Protein AF-0000000087321135 (afdb_homodimer)

Radius of gyration: 23.43 Å; Cα contacts (8 Å, |Δi|>4): 721; chains: 2; bounding box: 41×81×47 Å

Secondary structure (DSSP, 8-state):
-EEEEEEEEEEESS-HHHHHHHHTSTHHHHHHHHH-TTT-SEEEEEE-SSSTT-EEEEE-----TTS--EEEEEEEEEETTTTEEEEEEEEEGGGGGTEEEEEEEEEEEE-TTS-EEEEEEEEEEE-GGGGGGGGG--SHHHHHHHHHHHHHHHHHHHHHHHHT-/-EEEEEEEEEEESS-HHHHHHHHTSTHHHHHHHHH-TTT-SEEEEEE-SSSTT-EEEEE-----TTS--EEEEEEEEEETTTTEEEEEEEEEGGGGGTEEEEEEEEEEEE-TTS-EEEEEEEEEEE-GGGGGGGGG--SHHHHHHHHHHHHHHHHHHHHHHHH--

Sequence (330 aa):
MEGGSLWHEYETDLPAADVWEVYGSLALGQLVPQLLPHVLSKVELVEGDGGVGTVLLVTFPPAGASEPRSYKEKFKVVDHEKYIKEAETVEGGFLDLGFRKYLVRFEVVGKEDGTSVIRSTVEYEVDAEHAKNVSLVSTEALASVAEAITKYIKEQKKSHEQANEMEGGSLWHEYETDLPAADVWEVYGSLALGQLVPQLLPHVLSKVELVEGDGGVGTVLLVTFPPAGASEPRSYKEKFKVVDHEKYIKEAETVEGGFLDLGFRKYLVRFEVVGKEDGTSVIRSTVEYEVDAEHAKNVSLVSTEALASVAEAITKYIKEQKKSHEQANE

InterPro domains:
  IPR000916 Bet v I/Major latex protein [PF00407] (29-152)
  IPR023393 START-like domain superfamily [G3DSA:3.30.530.20] (2-158)
  IPR050279 Plant defense and hormone signaling protein [PTHR31213] (8-153)

Organism: Triticum turgidum subsp. durum (NCBI:txid4567)

pLDDT: mean 95.05, std 7.72, range [53.22, 98.94]

Nearest PDB structures (foldseek):
  8ho2-assembly1_B  TM=9.507E-01  e=2.330E-18  Nelumbo nucifera
  6z82-assembly1_A  TM=9.102E-01  e=2.772E-16  Thalictrum flavum subsp. glaucum
  2vq5-assembly1_A-2  TM=8.844E-01  e=2.941E-16  Thalictrum flavum
  5n8q-assembly1_A  TM=8.978E-01  e=1.142E-15  Thalictrum flavum subsp. glaucum
  2vne-assembly1_A-2  TM=8.891E-01  e=8.504E-16  Thalictrum flavum

Solvent-accessible surface area (backbone atoms only — not comparable to full-atom values): 16947 Å² total; per-residue (Å²): 66,34,35,37,36,40,37,37,46,46,79,43,84,47,42,31,69,66,56,35,62,34,67,63,38,59,49,41,54,58,45,42,28,70,78,36,43,85,69,25,51,41,58,42,82,73,44,75,84,50,47,63,68,16,27,37,41,38,28,41,39,93,62,65,89,85,50,60,56,41,28,30,33,31,27,73,40,62,37,84,85,70,35,34,36,28,34,32,60,75,42,49,36,60,48,74,57,42,29,80,38,46,32,44,36,40,36,42,45,63,46,94,86,45,26,18,33,44,35,39,33,44,37,38,29,27,39,59,91,32,48,76,55,56,78,73,67,74,54,63,69,57,52,52,47,53,53,53,51,53,52,50,54,52,52,53,53,51,51,51,52,56,68,73,98,66,33,33,36,35,42,36,36,44,48,80,42,84,47,42,31,68,65,56,36,62,35,66,64,37,60,50,41,54,57,44,42,29,72,78,36,42,84,68,26,50,42,58,41,83,72,44,76,85,50,46,64,65,16,27,36,40,38,28,42,39,94,61,63,90,85,51,60,55,40,29,29,33,31,27,74,39,63,37,84,87,69,33,36,36,30,35,32,58,75,42,48,35,60,48,73,58,41,30,80,39,46,34,43,34,42,36,41,44,64,46,94,87,44,25,19,34,44,36,38,34,43,38,40,30,27,40,60,93,34,48,75,54,57,77,72,66,74,57,62,67,58,52,51,46,54,53,52,52,52,50,49,53,51,52,52,52,52,51,52,54,57,67,74,99

Structure (mmCIF, N/CA/C/O backbone):
data_AF-0000000087321135-model_v1
#
loop_
_entity.id
_entity.type
_entity.pdbx_description
1 polymer 'Bet v I/Major latex protein domain-containing protein'
#
loop_
_atom_site.group_PDB
_atom_site.id
_atom_site.type_symbol
_atom_site.label_atom_id
_atom_site.label_alt_id
_atom_site.label_comp_id
_atom_site.label_asym_id
_atom_site.label_entity_id
_atom_site.label_seq_id
_atom_site.pdbx_PDB_ins_code
_atom_site.Cartn_x
_atom_site.Cartn_y
_atom_site.Cartn_z
_atom_site.occupancy
_atom_site.B_iso_or_equiv
_atom_site.auth_seq_id
_atom_site.auth_comp_id
_atom_site.auth_asym_id
_atom_site.auth_atom_id
_atom_site.pdbx_PDB_model_num
ATOM 1 N N . MET A 1 1 ? -10.773 -7.945 -6.828 1 93.31 1 MET A N 1
ATOM 2 C CA . MET A 1 1 ? -10.641 -6.836 -5.891 1 93.31 1 MET A CA 1
ATOM 3 C C . MET A 1 1 ? -9.172 -6.48 -5.672 1 93.31 1 MET A C 1
ATOM 5 O O . MET A 1 1 ? -8.305 -7.348 -5.766 1 93.31 1 MET A O 1
ATOM 9 N N . GLU A 1 2 ? -8.984 -5.16 -5.445 1 96.56 2 GLU A N 1
ATOM 10 C CA . GLU A 1 2 ? -7.641 -4.688 -5.141 1 96.56 2 GLU A CA 1
ATOM 11 C C . GLU A 1 2 ? -7.652 -3.717 -3.961 1 96.56 2 GLU A C 1
ATOM 13 O O . GLU A 1 2 ? -8.695 -3.168 -3.611 1 96.56 2 GLU A O 1
ATOM 18 N N . GLY A 1 3 ? -6.555 -3.654 -3.361 1 98.12 3 GLY A N 1
ATOM 19 C CA . GLY A 1 3 ? -6.406 -2.676 -2.293 1 98.12 3 GLY A CA 1
ATOM 20 C C . GLY A 1 3 ? -4.98 -2.545 -1.799 1 98.12 3 GLY A C 1
ATOM 21 O O . GLY A 1 3 ? -4.062 -3.135 -2.371 1 98.12 3 GLY A O 1
ATOM 22 N N . GLY A 1 4 ? -4.824 -1.663 -0.828 1 98.25 4 GLY A N 1
ATOM 23 C CA . GLY A 1 4 ? -3.482 -1.464 -0.304 1 98.25 4 GLY A CA 1
ATOM 24 C C . GLY A 1 4 ? -3.412 -0.391 0.766 1 98.25 4 GLY A C 1
ATOM 25 O O . GLY A 1 4 ? -4.441 0.124 1.204 1 98.25 4 GLY A O 1
ATOM 26 N N . SER A 1 5 ? -2.209 -0.261 1.261 1 98.56 5 SER A N 1
ATOM 27 C CA . SER A 1 5 ? -1.836 0.763 2.232 1 98.56 5 SER A CA 1
ATOM 28 C C . SER A 1 5 ? -0.482 1.379 1.894 1 98.56 5 SER A C 1
ATOM 30 O O . SER A 1 5 ? 0.499 0.662 1.689 1 98.56 5 SER A O 1
ATOM 32 N N . LEU A 1 6 ? -0.509 2.664 1.751 1 98.31 6 LEU A N 1
ATOM 33 C CA . LEU A 1 6 ? 0.721 3.414 1.521 1 98.31 6 LEU A CA 1
ATOM 34 C C . LEU A 1 6 ? 1.032 4.324 2.707 1 98.31 6 LEU A C 1
ATOM 36 O O . LEU A 1 6 ? 0.125 4.914 3.297 1 98.31 6 LEU A O 1
ATOM 40 N N . TRP A 1 7 ? 2.314 4.465 2.99 1 98.12 7 TRP A N 1
ATOM 41 C CA . TRP A 1 7 ? 2.641 5.359 4.094 1 98.12 7 TRP A CA 1
ATOM 42 C C . TRP A 1 7 ? 3.867 6.207 3.766 1 98.12 7 TRP A C 1
ATOM 44 O O . TRP A 1 7 ? 4.656 5.852 2.887 1 98.12 7 TRP A O 1
ATOM 54 N N . HIS A 1 8 ? 3.953 7.32 4.414 1 98.25 8 HIS A N 1
ATOM 55 C CA . HIS A 1 8 ? 5.055 8.273 4.383 1 98.25 8 HIS A CA 1
ATOM 56 C C . HIS A 1 8 ? 5.457 8.703 5.793 1 98.25 8 HIS A C 1
ATOM 58 O O . HIS A 1 8 ? 4.594 8.93 6.645 1 98.25 8 HIS A O 1
ATOM 64 N N . GLU A 1 9 ? 6.711 8.758 6.016 1 97.81 9 GLU A N 1
ATOM 65 C CA . GLU A 1 9 ? 7.234 9.258 7.289 1 97.81 9 GLU A CA 1
ATOM 66 C C . GLU A 1 9 ? 8.031 10.547 7.094 1 97.81 9 GLU A C 1
ATOM 68 O O . GLU A 1 9 ? 8.922 10.609 6.242 1 97.81 9 GLU A O 1
ATOM 73 N N . TYR A 1 10 ? 7.656 11.531 7.855 1 98.06 10 TYR A N 1
ATOM 74 C CA . TYR A 1 10 ? 8.367 12.805 7.887 1 98.06 10 TYR A CA 1
ATOM 75 C C . TYR A 1 10 ? 8.969 13.062 9.266 1 98.06 10 TYR A C 1
ATOM 77 O O . TYR A 1 10 ? 8.242 13.219 10.242 1 98.06 10 TYR A O 1
ATOM 85 N N . GLU A 1 11 ? 10.258 13.125 9.328 1 97.31 11 GLU A N 1
ATOM 86 C CA . GLU A 1 11 ? 10.922 13.398 10.602 1 97.31 11 GLU A CA 1
ATOM 87 C C . GLU A 1 11 ? 10.969 14.898 10.883 1 97.31 11 GLU A C 1
ATOM 89 O O . GLU A 1 11 ? 11.227 15.703 9.984 1 97.31 11 GLU A O 1
ATOM 94 N N . THR A 1 12 ? 10.648 15.195 12.133 1 97.81 12 THR A N 1
ATOM 95 C CA . THR A 1 12 ? 10.703 16.594 12.531 1 97.81 12 THR A CA 1
ATOM 96 C C . THR A 1 12 ? 11.523 16.766 13.805 1 97.81 12 THR A C 1
ATOM 98 O O . THR A 1 12 ? 11.703 15.812 14.562 1 97.81 12 THR A O 1
ATOM 101 N N . ASP A 1 13 ? 11.977 17.953 14 1 97.31 13 ASP A N 1
ATOM 102 C CA . ASP A 1 13 ? 12.695 18.266 15.234 1 97.31 13 ASP A CA 1
ATOM 103 C C . ASP A 1 13 ? 11.75 18.812 16.297 1 97.31 13 ASP A C 1
ATOM 105 O O . ASP A 1 13 ? 12.195 19.391 17.297 1 97.31 13 ASP A O 1
ATOM 109 N N . LEU A 1 14 ? 10.492 18.688 16.156 1 98.31 14 LEU A N 1
ATOM 110 C CA . LEU A 1 14 ? 9.477 19.141 17.094 1 98.31 14 LEU A CA 1
ATOM 111 C C . LEU A 1 14 ? 9.055 18.016 18.031 1 98.31 14 LEU A C 1
ATOM 113 O O . LEU A 1 14 ? 8.984 16.844 17.609 1 98.31 14 LEU A O 1
ATOM 117 N N . PRO A 1 15 ? 8.734 18.391 19.344 1 98.12 15 PRO A N 1
ATOM 118 C CA . PRO A 1 15 ? 8.086 17.391 20.188 1 98.12 15 PRO A CA 1
ATOM 119 C C . PRO A 1 15 ? 6.75 16.922 19.625 1 98.12 15 PRO A C 1
ATOM 121 O O . PRO A 1 15 ? 6 17.703 19.062 1 98.12 15 PRO A O 1
ATOM 124 N N . ALA A 1 16 ? 6.441 15.625 19.859 1 98.62 16 ALA A N 1
ATOM 125 C CA . ALA A 1 16 ? 5.211 15.039 19.328 1 98.62 16 ALA A CA 1
ATOM 126 C C . ALA A 1 16 ? 3.986 15.812 19.812 1 98.62 16 ALA A C 1
ATOM 128 O O . ALA A 1 16 ? 3.018 15.984 19.062 1 98.62 16 ALA A O 1
ATOM 129 N N . ALA A 1 17 ? 4.043 16.266 21.016 1 98.06 17 ALA A N 1
ATOM 130 C CA . ALA A 1 17 ? 2.9 16.984 21.594 1 98.06 17 ALA A CA 1
ATOM 131 C C . ALA A 1 17 ? 2.592 18.25 20.797 1 98.06 17 ALA A C 1
ATOM 133 O O . ALA A 1 17 ? 1.426 18.594 20.594 1 98.06 17 ALA A O 1
ATOM 134 N N . ASP A 1 18 ? 3.607 18.953 20.391 1 98.19 18 ASP A N 1
ATOM 135 C CA . ASP A 1 18 ? 3.418 20.172 19.609 1 98.19 18 ASP A CA 1
ATOM 136 C C . ASP A 1 18 ? 2.781 19.859 18.25 1 98.19 18 ASP A C 1
ATOM 138 O O . ASP A 1 18 ? 1.872 20.562 17.812 1 98.19 18 ASP A O 1
ATOM 142 N N . VAL A 1 19 ? 3.277 18.859 17.609 1 98.81 19 VAL A N 1
ATOM 143 C CA . VAL A 1 19 ? 2.746 18.438 16.328 1 98.81 19 VAL A CA 1
ATOM 144 C C . VAL A 1 19 ? 1.285 18.016 16.484 1 98.81 19 VAL A C 1
ATOM 146 O O . VAL A 1 19 ? 0.435 18.406 15.672 1 98.81 19 VAL A O 1
ATOM 149 N N . TRP A 1 20 ? 0.986 17.328 17.562 1 98.75 20 TRP A N 1
ATOM 150 C CA . TRP A 1 20 ? -0.343 16.766 17.781 1 98.75 20 TRP A CA 1
ATOM 151 C C . TRP A 1 20 ? -1.363 17.859 18.031 1 98.75 20 TRP A C 1
ATOM 153 O O . TRP A 1 20 ? -2.539 17.719 17.688 1 98.75 20 TRP A O 1
ATOM 163 N N . GLU A 1 21 ? -0.927 18.953 18.594 1 98.19 21 GLU A N 1
ATOM 164 C CA . GLU A 1 21 ? -1.844 20.062 18.797 1 98.19 21 GLU A CA 1
ATOM 165 C C . GLU A 1 21 ? -2.527 20.453 17.484 1 98.19 21 GLU A C 1
ATOM 167 O O . GLU A 1 21 ? -3.699 20.844 17.484 1 98.19 21 GLU A O 1
ATOM 172 N N . VAL A 1 22 ? -1.799 20.344 16.438 1 98.56 22 VAL A N 1
ATOM 173 C CA . VAL A 1 22 ? -2.359 20.688 15.125 1 98.56 22 VAL A CA 1
ATOM 174 C C . VAL A 1 22 ? -3.09 19.484 14.547 1 98.56 22 VAL A C 1
ATOM 176 O O . VAL A 1 22 ? -4.273 19.562 14.219 1 98.56 22 VAL A O 1
ATOM 179 N N . TYR A 1 23 ? -2.457 18.297 14.477 1 98.81 23 TYR A N 1
ATOM 180 C CA . TYR A 1 23 ? -2.988 17.109 13.812 1 98.81 23 TYR A CA 1
ATOM 181 C C . TYR A 1 23 ? -4.191 16.547 14.57 1 98.81 23 TYR A C 1
ATOM 183 O O . TYR A 1 23 ? -5.098 15.969 13.961 1 98.81 23 TYR A O 1
ATOM 191 N N . GLY A 1 24 ? -4.18 16.734 15.82 1 98.5 24 GLY A N 1
ATOM 192 C CA . GLY A 1 24 ? -5.227 16.156 16.641 1 98.5 24 GLY A CA 1
ATOM 193 C C . GLY A 1 24 ? -6.473 17.016 16.719 1 98.5 24 GLY A C 1
ATOM 194 O O . GLY A 1 24 ? -7.473 16.609 17.312 1 98.5 24 GLY A O 1
ATOM 195 N N . SER A 1 25 ? -6.465 18.156 16.141 1 97.69 25 SER A N 1
ATOM 196 C CA . SER A 1 25 ? -7.578 19.094 16.234 1 97.69 25 SER A CA 1
ATOM 197 C C . SER A 1 25 ? -8.125 19.453 14.859 1 97.69 25 SER A C 1
ATOM 199 O O . SER A 1 25 ? -7.766 18.828 13.867 1 97.69 25 SER A O 1
ATOM 201 N N . LEU A 1 26 ? -9.062 20.406 14.852 1 98.38 26 LEU A N 1
ATOM 202 C CA . LEU A 1 26 ? -9.609 20.891 13.594 1 98.38 26 LEU A CA 1
ATOM 203 C C . LEU A 1 26 ? -8.633 21.828 12.898 1 98.38 26 LEU A C 1
ATOM 205 O O . LEU A 1 26 ? -8.82 22.172 11.734 1 98.38 26 LEU A O 1
ATOM 209 N N . ALA A 1 27 ? -7.555 22.141 13.586 1 98.06 27 ALA A N 1
ATOM 210 C CA . ALA A 1 27 ? -6.594 23.125 13.07 1 98.06 27 ALA A CA 1
ATOM 211 C C . ALA A 1 27 ? -5.977 22.641 11.766 1 98.06 27 ALA A C 1
ATOM 213 O O . ALA A 1 27 ? -5.711 23.453 10.867 1 98.06 27 ALA A O 1
ATOM 214 N N . LEU A 1 28 ? -5.781 21.375 11.648 1 98.38 28 LEU A N 1
ATOM 215 C CA . LEU A 1 28 ? -5.176 20.859 10.43 1 98.38 28 LEU A CA 1
ATOM 216 C C . LEU A 1 28 ? -6.023 21.203 9.211 1 98.38 28 LEU A C 1
ATOM 218 O O . LEU A 1 28 ? -5.504 21.719 8.211 1 98.38 28 LEU A O 1
ATOM 222 N N . GLY A 1 29 ? -7.312 20.906 9.32 1 97.81 29 GLY A N 1
ATOM 223 C CA . GLY A 1 29 ? -8.219 21.219 8.227 1 97.81 29 GLY A CA 1
ATOM 224 C C . GLY A 1 29 ? -8.281 22.688 7.895 1 97.81 29 GLY A C 1
ATOM 225 O O . GLY A 1 29 ? -8.516 23.062 6.746 1 97.81 29 GLY A O 1
ATOM 226 N N . GLN A 1 30 ? -8.031 23.5 8.844 1 97.06 30 GLN A N 1
ATOM 227 C CA . GLN A 1 30 ? -8.062 24.953 8.641 1 97.06 30 GLN A CA 1
ATOM 228 C C . GLN A 1 30 ? -6.762 25.438 8.008 1 97.06 30 GLN A C 1
ATOM 230 O O . GLN A 1 30 ? -6.777 26.312 7.133 1 97.06 30 GLN A O 1
ATOM 235 N N . LEU A 1 31 ? -5.699 24.875 8.43 1 98.5 31 LEU A N 1
ATOM 236 C CA . LEU A 1 31 ? -4.379 25.375 8.055 1 98.5 31 LEU A CA 1
ATOM 237 C C . LEU A 1 31 ? -4.004 24.891 6.652 1 98.5 31 LEU A C 1
ATOM 239 O O . LEU A 1 31 ? -3.338 25.609 5.906 1 98.5 31 LEU A O 1
ATOM 243 N N . VAL A 1 32 ? -4.41 23.703 6.227 1 98.44 32 VAL A N 1
ATOM 244 C CA . VAL A 1 32 ? -3.924 23.109 4.984 1 98.44 32 VAL A CA 1
ATOM 245 C C . VAL A 1 32 ? -4.367 23.969 3.799 1 98.44 32 VAL A C 1
ATOM 247 O O . VAL A 1 32 ? -3.555 24.297 2.938 1 98.44 32 VAL A O 1
ATOM 250 N N . PRO A 1 33 ? -5.672 24.422 3.723 1 97.94 33 PRO A N 1
ATOM 251 C CA . PRO A 1 33 ? -6.047 25.281 2.588 1 97.94 33 PRO A CA 1
ATOM 252 C C . PRO A 1 33 ? -5.27 26.594 2.549 1 97.94 33 PRO A C 1
ATOM 254 O O . PRO A 1 33 ? -5.027 27.141 1.471 1 97.94 33 PRO A O 1
ATOM 257 N N . GLN A 1 34 ? -4.832 27.062 3.693 1 98.12 34 GLN A N 1
ATOM 258 C CA . GLN A 1 34 ? -4.086 28.312 3.783 1 98.12 34 GLN A CA 1
ATOM 259 C C . GLN A 1 34 ? -2.639 28.125 3.336 1 98.12 34 GLN A C 1
ATOM 261 O O . GLN A 1 34 ? -2.104 28.938 2.584 1 98.12 34 GLN A O 1
ATOM 266 N N . LEU A 1 35 ? -2.068 27.109 3.768 1 98.44 35 LEU A N 1
ATOM 267 C CA . LEU A 1 35 ? -0.642 26.906 3.553 1 98.44 35 LEU A CA 1
ATOM 268 C C . LEU A 1 35 ? -0.39 26.234 2.205 1 98.44 35 LEU A C 1
ATOM 270 O O . LEU A 1 35 ? 0.65 26.453 1.582 1 98.44 35 LEU A O 1
ATOM 274 N N . LEU A 1 36 ? -1.345 25.359 1.808 1 98 36 LEU A N 1
ATOM 275 C CA . LEU A 1 36 ? -1.205 24.594 0.582 1 98 36 LEU A CA 1
ATOM 276 C C . LEU A 1 36 ? -2.492 24.625 -0.235 1 98 36 LEU A C 1
ATOM 278 O O . LEU A 1 36 ? -3.123 23.578 -0.456 1 98 36 LEU A O 1
ATOM 282 N N . PRO A 1 37 ? -2.82 25.766 -0.859 1 95.88 37 PRO A N 1
ATOM 283 C CA . PRO A 1 37 ? -4.078 25.891 -1.603 1 95.88 37 PRO A CA 1
ATOM 284 C C . PRO A 1 37 ? -4.125 25 -2.844 1 95.88 37 PRO A C 1
ATOM 286 O O . PRO A 1 37 ? -5.207 24.719 -3.355 1 95.88 37 PRO A O 1
ATOM 289 N N . HIS A 1 38 ? -2.961 24.547 -3.307 1 93.62 38 HIS A N 1
ATOM 290 C CA . HIS A 1 38 ? -2.918 23.672 -4.469 1 93.62 38 HIS A CA 1
ATOM 291 C C . HIS A 1 38 ? -3.26 22.234 -4.086 1 93.62 38 HIS A C 1
ATOM 293 O O . HIS A 1 38 ? -3.535 21.406 -4.957 1 93.62 38 HIS A O 1
ATOM 299 N N . VAL A 1 39 ? -3.238 21.953 -2.764 1 94.44 39 VAL A N 1
ATOM 300 C CA . VAL A 1 39 ? -3.59 20.641 -2.26 1 94.44 39 VAL A CA 1
ATOM 301 C C . VAL A 1 39 ? -5.066 20.609 -1.877 1 94.44 39 VAL A C 1
ATOM 303 O O . VAL A 1 39 ? -5.812 19.719 -2.309 1 94.44 39 VAL A O 1
ATOM 306 N N . LEU A 1 40 ? -5.488 21.531 -1.104 1 96.31 40 LEU A N 1
ATOM 307 C CA . LEU A 1 40 ? -6.883 21.719 -0.727 1 96.31 40 LEU A CA 1
ATOM 308 C C . LEU A 1 40 ? -7.285 23.188 -0.839 1 96.31 40 LEU A C 1
ATOM 310 O O . LEU A 1 40 ? -6.547 24.078 -0.4 1 96.31 40 LEU A O 1
ATOM 314 N N . SER A 1 41 ? -8.469 23.344 -1.358 1 96.12 41 SER A N 1
ATOM 315 C CA . SER A 1 41 ? -8.93 24.719 -1.516 1 96.12 41 SER A CA 1
ATOM 316 C C . SER A 1 41 ? -9.789 25.156 -0.332 1 96.12 41 SER A C 1
ATOM 318 O O . SER A 1 41 ? -9.805 26.328 0.028 1 96.12 41 SER A O 1
ATOM 320 N N . LYS A 1 42 ? -10.547 24.188 0.188 1 96.69 42 LYS A N 1
ATOM 321 C CA . LYS A 1 42 ? -11.445 24.531 1.279 1 96.69 42 LYS A CA 1
ATOM 322 C C . LYS A 1 42 ? -11.758 23.312 2.148 1 96.69 42 LYS A C 1
ATOM 324 O O . LYS A 1 42 ? -11.844 22.188 1.645 1 96.69 42 LYS A O 1
ATOM 329 N N . VAL A 1 43 ? -11.891 23.516 3.451 1 98.38 43 VAL A N 1
ATOM 330 C CA . VAL A 1 43 ? -12.352 22.516 4.402 1 98.38 43 VAL A CA 1
ATOM 331 C C . VAL A 1 43 ? -13.414 23.109 5.316 1 98.38 43 VAL A C 1
ATOM 333 O O . VAL A 1 43 ? -13.18 24.141 5.957 1 98.38 43 VAL A O 1
ATOM 336 N N . GLU A 1 44 ? -14.539 22.469 5.305 1 98.56 44 GLU A N 1
ATOM 337 C CA . GLU A 1 44 ? -15.648 22.984 6.102 1 98.56 44 GLU A CA 1
ATOM 338 C C . GLU A 1 44 ? -16.141 21.938 7.09 1 98.56 44 GLU A C 1
ATOM 340 O O . GLU A 1 44 ? -16.281 20.766 6.746 1 98.56 44 GLU A O 1
ATOM 345 N N . LEU A 1 45 ? -16.484 22.375 8.266 1 98.62 45 LEU A N 1
ATOM 346 C CA . LEU A 1 45 ? -17.094 21.5 9.266 1 98.62 45 LEU A CA 1
ATOM 347 C C . LEU A 1 45 ? -18.562 21.25 8.953 1 98.62 45 LEU A C 1
ATOM 349 O O . LEU A 1 45 ? -19.344 22.203 8.844 1 98.62 45 LEU A O 1
ATOM 353 N N . VAL A 1 46 ? -18.938 20.016 8.742 1 98.69 46 VAL A N 1
ATOM 354 C CA . VAL A 1 46 ? -20.328 19.656 8.5 1 98.69 46 VAL A CA 1
ATOM 355 C C . VAL A 1 46 ? -21.016 19.328 9.828 1 98.69 46 VAL A C 1
ATOM 357 O O . VAL A 1 46 ? -22.141 19.797 10.078 1 98.69 46 VAL A O 1
ATOM 360 N N . GLU A 1 47 ? -20.391 18.594 10.656 1 98.56 47 GLU A N 1
ATOM 361 C CA . GLU A 1 47 ? -20.891 18.25 11.984 1 98.56 47 GLU A CA 1
ATOM 362 C C . GLU A 1 47 ? -19.75 17.781 12.891 1 98.56 47 GLU A C 1
ATOM 364 O O . GLU A 1 47 ? -18.75 17.266 12.414 1 98.56 47 GLU A O 1
ATOM 369 N N . GLY A 1 48 ? -19.938 18.016 14.203 1 98.38 48 GLY A N 1
ATOM 370 C CA . GLY A 1 48 ? -18.969 17.547 15.188 1 98.38 48 GLY A CA 1
ATOM 371 C C . GLY A 1 48 ? -18.062 18.656 15.711 1 98.38 48 GLY A C 1
ATOM 372 O O . GLY A 1 48 ? -18.297 19.828 15.438 1 98.38 48 GLY A O 1
ATOM 373 N N . ASP A 1 49 ? -17.078 18.25 16.578 1 97.69 49 ASP A N 1
ATOM 374 C CA . ASP A 1 49 ? -16.25 19.219 17.281 1 97.69 49 ASP A CA 1
ATOM 375 C C . ASP A 1 49 ? -14.773 18.875 17.188 1 97.69 49 ASP A C 1
ATOM 377 O O . ASP A 1 49 ? -13.953 19.344 17.969 1 97.69 49 ASP A O 1
ATOM 381 N N . GLY A 1 50 ? -14.5 18.016 16.406 1 97.94 50 GLY A N 1
ATOM 382 C CA . GLY A 1 50 ? -13.117 17.594 16.25 1 97.94 50 GLY A CA 1
ATOM 383 C C . GLY A 1 50 ? -12.844 16.203 16.797 1 97.94 50 GLY A C 1
ATOM 384 O O . GLY A 1 50 ? -11.773 15.641 16.578 1 97.94 50 GLY A O 1
ATOM 385 N N . GLY A 1 51 ? -13.734 15.656 17.5 1 98.31 51 GLY A N 1
ATOM 386 C CA . GLY A 1 51 ? -13.633 14.297 18.016 1 98.31 51 GLY A CA 1
ATOM 387 C C . GLY A 1 51 ? -14.172 13.258 17.047 1 98.31 51 GLY A C 1
ATOM 388 O O . GLY A 1 51 ? -14.508 13.578 15.906 1 98.31 51 GLY A O 1
ATOM 389 N N . VAL A 1 52 ? -14.195 11.984 17.516 1 98.75 52 VAL A N 1
ATOM 390 C CA . VAL A 1 52 ? -14.703 10.867 16.719 1 98.75 52 VAL A CA 1
ATOM 391 C C . VAL A 1 52 ? -16.125 11.18 16.234 1 98.75 52 VAL A C 1
ATOM 393 O O . VAL A 1 52 ? -16.938 11.688 17 1 98.75 52 VAL A O 1
ATOM 396 N N . GLY A 1 53 ? -16.422 10.93 14.992 1 98.75 53 GLY A N 1
ATOM 397 C CA . GLY A 1 53 ? -17.734 11.188 14.422 1 98.75 53 GLY A CA 1
ATOM 398 C C . GLY A 1 53 ? -17.797 12.523 13.695 1 98.75 53 GLY A C 1
ATOM 399 O O . GLY A 1 53 ? -18.766 12.773 12.953 1 98.75 53 GLY A O 1
ATOM 400 N N . THR A 1 54 ? -16.828 13.469 13.875 1 98.88 54 THR A N 1
ATOM 401 C CA . THR A 1 54 ? -16.766 14.75 13.172 1 98.88 54 THR A CA 1
ATOM 402 C C . THR A 1 54 ? -16.719 14.531 11.664 1 98.88 54 THR A C 1
ATOM 404 O O . THR A 1 54 ? -16.016 13.648 11.18 1 98.88 54 THR A O 1
ATOM 407 N N . VAL A 1 55 ? -17.5 15.281 10.922 1 98.94 55 VAL A N 1
ATOM 408 C CA . VAL A 1 55 ? -17.547 15.203 9.469 1 98.94 55 VAL A CA 1
ATOM 409 C C . VAL A 1 55 ? -17.078 16.531 8.859 1 98.94 55 VAL A C 1
ATOM 411 O O . VAL A 1 55 ? -17.516 17.594 9.266 1 98.94 55 VAL A O 1
ATOM 414 N N . LEU A 1 56 ? -16.125 16.453 7.98 1 98.88 56 LEU A N 1
ATOM 415 C CA . LEU A 1 56 ? -15.648 17.609 7.219 1 98.88 56 LEU A CA 1
ATOM 416 C C . LEU A 1 56 ? -16.016 17.469 5.746 1 98.88 56 LEU A C 1
ATOM 418 O O . LEU A 1 56 ? -16.031 16.359 5.199 1 98.88 56 LEU A O 1
ATOM 422 N N . LEU A 1 57 ? -16.391 18.547 5.109 1 98.75 57 LEU A N 1
ATOM 423 C CA . LEU A 1 57 ? -16.453 18.688 3.656 1 98.75 57 LEU A CA 1
ATOM 424 C C . LEU A 1 57 ? -15.141 19.266 3.119 1 98.75 57 LEU A C 1
ATOM 426 O O . LEU A 1 57 ? -14.766 20.391 3.463 1 98.75 57 LEU A O 1
ATOM 430 N N . VAL A 1 58 ? -14.453 18.5 2.357 1 98.12 58 VAL A N 1
ATOM 431 C CA . VAL A 1 58 ? -13.148 18.875 1.816 1 98.12 58 VAL A CA 1
ATOM 432 C C . VAL A 1 58 ? -13.281 19.188 0.325 1 98.12 58 VAL A C 1
ATOM 434 O O . VAL A 1 58 ? -13.828 18.375 -0.433 1 98.12 58 VAL A O 1
ATOM 437 N N . THR A 1 59 ? -12.789 20.281 -0.134 1 96.75 59 THR A N 1
ATOM 438 C CA . THR A 1 59 ? -12.883 20.703 -1.528 1 96.75 59 THR A CA 1
ATOM 439 C C . THR A 1 59 ? -11.492 20.812 -2.15 1 96.75 59 THR A C 1
ATOM 441 O O . THR A 1 59 ? -10.586 21.406 -1.565 1 96.75 59 THR A O 1
ATOM 444 N N . PHE A 1 60 ? -11.375 20.172 -3.271 1 94.62 60 PHE A N 1
ATOM 445 C CA . PHE A 1 60 ? -10.117 20.234 -4.012 1 94.62 60 PHE A CA 1
ATOM 446 C C . PHE A 1 60 ? -10.031 21.5 -4.848 1 94.62 60 PHE A C 1
ATOM 448 O O . PHE A 1 60 ? -11.055 22.125 -5.145 1 94.62 60 PHE A O 1
ATOM 455 N N . PRO A 1 61 ? -8.797 21.844 -5.199 1 92.75 61 PRO A N 1
ATOM 456 C CA . PRO A 1 61 ? -8.688 22.938 -6.16 1 92.75 61 PRO A CA 1
ATOM 457 C C . PRO A 1 61 ? -9.234 22.562 -7.539 1 92.75 61 PRO A C 1
ATOM 459 O O . PRO A 1 61 ? -9.352 21.391 -7.863 1 92.75 61 PRO A O 1
ATOM 462 N N . PRO A 1 62 ? -9.727 23.641 -8.25 1 83.38 62 PRO A N 1
ATOM 463 C CA . PRO A 1 62 ? -10.25 23.344 -9.578 1 83.38 62 PRO A CA 1
ATOM 464 C C . PRO A 1 62 ? -9.242 22.609 -10.461 1 83.38 62 PRO A C 1
ATOM 466 O O . PRO A 1 62 ? -8.055 22.953 -10.461 1 83.38 62 PRO A O 1
ATOM 469 N N . ALA A 1 63 ? -9.578 21.484 -10.703 1 74.06 63 ALA A N 1
ATOM 470 C CA . ALA A 1 63 ? -8.797 20.719 -11.672 1 74.06 63 ALA A CA 1
ATOM 471 C C . ALA A 1 63 ? -9.648 20.344 -12.883 1 74.06 63 ALA A C 1
ATOM 473 O O . ALA A 1 63 ? -10.758 20.859 -13.055 1 74.06 63 ALA A O 1
ATOM 474 N N . GLY A 1 64 ? -9.109 19.594 -13.727 1 63.03 64 GLY A N 1
ATOM 475 C CA . GLY A 1 64 ? -9.867 19.219 -14.906 1 63.03 64 GLY A CA 1
ATOM 476 C C . GLY A 1 64 ? -11.203 18.578 -14.57 1 63.03 64 GLY A C 1
ATOM 477 O O . GLY A 1 64 ? -11.461 18.203 -13.422 1 63.03 64 GLY A O 1
ATOM 478 N N . ALA A 1 65 ? -12.117 18.578 -15.398 1 53.22 65 ALA A N 1
ATOM 479 C CA . ALA A 1 65 ? -13.516 18.172 -15.273 1 53.22 65 ALA A CA 1
ATOM 480 C C . ALA A 1 65 ? -13.625 16.781 -14.664 1 53.22 65 ALA A C 1
ATOM 482 O O . ALA A 1 65 ? -14.625 16.453 -14.016 1 53.22 65 ALA A O 1
ATOM 483 N N . SER A 1 66 ? -12.664 16.031 -14.797 1 61.47 66 SER A N 1
ATOM 484 C CA . SER A 1 66 ? -12.797 14.625 -14.422 1 61.47 66 SER A CA 1
ATOM 485 C C . SER A 1 66 ? -12.32 14.383 -13 1 61.47 66 SER A C 1
ATOM 487 O O . SER A 1 66 ? -12.516 13.297 -12.445 1 61.47 66 SER A O 1
ATOM 489 N N . GLU A 1 67 ? -11.82 15.367 -12.367 1 66.38 67 GLU A N 1
ATOM 490 C CA . GLU A 1 67 ? -11.32 15.18 -11.008 1 66.38 67 GLU A CA 1
ATOM 491 C C . GLU A 1 67 ? -12.367 15.562 -9.969 1 66.38 67 GLU A C 1
ATOM 493 O O . GLU A 1 67 ? -13.195 16.453 -10.211 1 66.38 67 GLU A O 1
ATOM 498 N N . PRO A 1 68 ? -12.422 14.711 -8.961 1 72.56 68 PRO A N 1
ATOM 499 C CA . PRO A 1 68 ? -13.406 15.055 -7.93 1 72.56 68 PRO A CA 1
ATOM 500 C C . PRO A 1 68 ? -13.281 16.5 -7.445 1 72.56 68 PRO A C 1
ATOM 502 O O . PRO A 1 68 ? -12.164 17.031 -7.367 1 72.56 68 PRO A O 1
ATOM 505 N N . ARG A 1 69 ? -14.453 17 -7.172 1 84 69 ARG A N 1
ATOM 506 C CA . ARG A 1 69 ? -14.5 18.375 -6.707 1 84 69 ARG A CA 1
ATOM 507 C C . ARG A 1 69 ? -14.414 18.453 -5.188 1 84 69 ARG A C 1
ATOM 509 O O . ARG A 1 69 ? -13.742 19.328 -4.637 1 84 69 ARG A O 1
ATOM 516 N N . SER A 1 70 ? -15.109 17.5 -4.699 1 94.88 70 SER A N 1
ATOM 517 C CA . SER A 1 70 ? -15.172 17.516 -3.244 1 94.88 70 SER A CA 1
ATOM 518 C C . SER A 1 70 ? -15.523 16.125 -2.689 1 94.88 70 SER A C 1
ATOM 520 O O . SER A 1 70 ? -15.93 15.242 -3.441 1 94.88 70 SER A O 1
ATOM 522 N N . TYR A 1 71 ? -15.258 15.969 -1.392 1 97.62 71 TYR A N 1
ATOM 523 C CA . TYR A 1 71 ? -15.672 14.766 -0.681 1 97.62 71 TYR A CA 1
ATOM 524 C C . TYR A 1 71 ? -15.898 15.055 0.797 1 97.62 71 TYR A C 1
ATOM 526 O O . TYR A 1 71 ? -15.477 16.094 1.306 1 97.62 71 TYR A O 1
ATOM 534 N N . LYS A 1 72 ? -16.625 14.164 1.426 1 98.62 72 LYS A N 1
ATOM 535 C CA . LYS A 1 72 ? -16.781 14.227 2.875 1 98.62 72 LYS A CA 1
ATOM 536 C C . LYS A 1 72 ? -15.984 13.133 3.568 1 98.62 72 LYS A C 1
ATOM 538 O O . LYS A 1 72 ? -15.945 11.992 3.104 1 98.62 72 LYS A O 1
ATOM 543 N N . GLU A 1 73 ? -15.375 13.516 4.613 1 98.75 73 GLU A N 1
ATOM 544 C CA . GLU A 1 73 ? -14.695 12.547 5.457 1 98.75 73 GLU A CA 1
ATOM 545 C C . GLU A 1 73 ? -15.234 12.57 6.883 1 98.75 73 GLU A C 1
ATOM 547 O O . GLU A 1 73 ? -15.758 13.594 7.336 1 98.75 73 GLU A O 1
ATOM 552 N N . LYS A 1 74 ? -15.164 11.438 7.531 1 98.94 74 LYS A N 1
ATOM 553 C CA . LYS A 1 74 ? -15.594 11.281 8.914 1 98.94 74 LYS A CA 1
ATOM 554 C C . LYS A 1 74 ? -14.461 10.758 9.789 1 98.94 74 LYS A C 1
ATOM 556 O O . LYS A 1 74 ? -13.766 9.812 9.414 1 98.94 74 LYS A O 1
ATOM 561 N N . PHE A 1 75 ? -14.227 11.445 10.898 1 98.94 75 PHE A N 1
ATOM 562 C CA . PHE A 1 75 ? -13.211 10.977 11.836 1 98.94 75 PHE A CA 1
ATOM 563 C C . PHE A 1 75 ? -13.648 9.672 12.492 1 98.94 75 PHE A C 1
ATOM 565 O O . PHE A 1 75 ? -14.672 9.625 13.18 1 98.94 75 PHE A O 1
ATOM 572 N N . LYS A 1 76 ? -12.859 8.625 12.328 1 98.88 76 LYS A N 1
ATOM 573 C CA . LYS A 1 76 ? -13.148 7.312 12.906 1 98.88 76 LYS A CA 1
ATOM 574 C C . LYS A 1 76 ? -12.352 7.098 1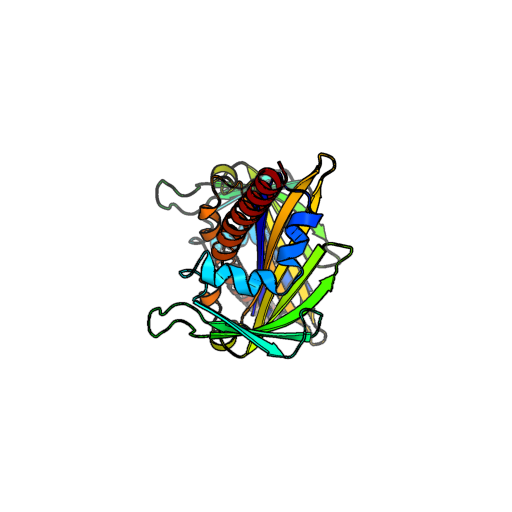4.188 1 98.88 76 LYS A C 1
ATOM 576 O O . LYS A 1 76 ? -12.805 6.383 15.086 1 98.88 76 LYS A O 1
ATOM 581 N N . VAL A 1 77 ? -11.211 7.652 14.312 1 98.88 77 VAL A N 1
ATOM 582 C CA . VAL A 1 77 ? -10.312 7.551 15.461 1 98.88 77 VAL A CA 1
ATOM 583 C C . VAL A 1 77 ? -9.688 8.914 15.75 1 98.88 77 VAL A C 1
ATOM 585 O O . VAL A 1 77 ? -9.211 9.586 14.836 1 98.88 77 VAL A O 1
ATOM 588 N N . VAL A 1 78 ? -9.789 9.375 16.906 1 98.81 78 VAL A N 1
ATOM 589 C CA . VAL A 1 78 ? -9 10.469 17.453 1 98.81 78 VAL A CA 1
ATOM 590 C C . VAL A 1 78 ? -8.461 10.078 18.828 1 98.81 78 VAL A C 1
ATOM 592 O O . VAL A 1 78 ? -9.164 10.172 19.844 1 98.81 78 VAL A O 1
ATOM 595 N N . ASP A 1 79 ? -7.246 9.641 18.875 1 98.88 79 ASP A N 1
ATOM 596 C CA . ASP A 1 79 ? -6.621 9.125 20.094 1 98.88 79 ASP A CA 1
ATOM 597 C C . ASP A 1 79 ? -5.535 10.07 20.594 1 98.88 79 ASP A C 1
ATOM 599 O O . ASP A 1 79 ? -4.406 10.055 20.094 1 98.88 79 ASP A O 1
ATOM 603 N N . HIS A 1 80 ? -5.84 10.812 21.641 1 98.38 80 HIS A N 1
ATOM 604 C CA . HIS A 1 80 ? -4.938 11.844 22.141 1 98.38 80 HIS A CA 1
ATOM 605 C C . HIS A 1 80 ? -3.811 11.234 22.969 1 98.38 80 HIS A C 1
ATOM 607 O O . HIS A 1 80 ? -2.818 11.898 23.266 1 98.38 80 HIS A O 1
ATOM 613 N N . GLU A 1 81 ? -3.936 10.039 23.359 1 98.25 81 GLU A N 1
ATOM 614 C CA . GLU A 1 81 ? -2.877 9.367 24.109 1 98.25 81 GLU A CA 1
ATOM 615 C C . GLU A 1 81 ? -1.812 8.805 23.172 1 98.25 81 GLU A C 1
ATOM 617 O O . GLU A 1 81 ? -0.614 8.93 23.438 1 98.25 81 GLU A O 1
ATOM 622 N N . LYS A 1 82 ? -2.229 8.188 22.109 1 98.5 82 LYS A N 1
ATOM 623 C CA . LYS A 1 82 ? -1.298 7.547 21.172 1 98.5 82 LYS A CA 1
ATOM 624 C C . LYS A 1 82 ? -0.958 8.469 20.016 1 98.5 82 LYS A C 1
ATOM 626 O O . LYS A 1 82 ? -0.084 8.156 19.203 1 98.5 82 LYS A O 1
ATOM 631 N N . TYR A 1 83 ? -1.659 9.609 19.906 1 98.81 83 TYR A N 1
ATOM 632 C CA . TYR A 1 83 ? -1.517 10.594 18.844 1 98.81 83 TYR A CA 1
ATOM 633 C C . TYR A 1 83 ? -1.833 9.977 17.484 1 98.81 83 TYR A C 1
ATOM 635 O O . TYR A 1 83 ? -1.006 10.008 16.562 1 98.81 83 TYR A O 1
ATOM 643 N N . ILE A 1 84 ? -3.059 9.461 17.375 1 98.94 84 ILE A N 1
ATOM 644 C CA . ILE A 1 84 ? -3.543 8.836 16.156 1 98.94 84 ILE A CA 1
ATOM 645 C C . ILE A 1 84 ? -4.871 9.469 15.742 1 98.94 84 ILE A C 1
ATOM 647 O O . ILE A 1 84 ? -5.75 9.68 16.578 1 98.94 84 ILE A O 1
ATOM 651 N N . LYS A 1 85 ? -5.004 9.773 14.508 1 98.94 85 LYS A N 1
ATOM 652 C CA . LYS A 1 85 ? -6.254 10.25 13.922 1 98.94 85 LYS A CA 1
ATOM 653 C C . LYS A 1 85 ? -6.535 9.555 12.586 1 98.94 85 LYS A C 1
ATOM 655 O O . LYS A 1 85 ? -5.648 9.445 11.742 1 98.94 85 LYS A O 1
ATOM 660 N N . GLU A 1 86 ? -7.742 9.047 12.406 1 98.88 86 GLU A N 1
ATOM 661 C CA . GLU A 1 86 ? -8.188 8.43 11.164 1 98.88 86 GLU A CA 1
ATOM 662 C C . GLU A 1 86 ? -9.438 9.125 10.625 1 98.88 86 GLU A C 1
ATOM 664 O O . GLU A 1 86 ? -10.359 9.43 11.383 1 98.88 86 GLU A O 1
ATOM 669 N N . ALA A 1 87 ? -9.398 9.422 9.406 1 98.88 87 ALA A N 1
ATOM 670 C CA . ALA A 1 87 ? -10.555 9.953 8.695 1 98.88 87 ALA A CA 1
ATOM 671 C C . ALA A 1 87 ? -10.883 9.102 7.469 1 98.88 87 ALA A C 1
ATOM 673 O O . ALA A 1 87 ? -10.008 8.812 6.652 1 98.88 87 ALA A O 1
ATOM 674 N N . GLU A 1 88 ? -12.125 8.703 7.391 1 98.88 88 GLU A N 1
ATOM 675 C CA . GLU A 1 88 ? -12.57 7.887 6.266 1 98.88 88 GLU A CA 1
ATOM 676 C C . GLU A 1 88 ? -13.508 8.672 5.348 1 98.88 88 GLU A C 1
ATOM 678 O O . GLU A 1 88 ? -14.375 9.406 5.824 1 98.88 88 GLU A O 1
ATOM 683 N N . THR A 1 89 ? -13.266 8.547 4.012 1 98.56 89 THR A N 1
ATOM 684 C CA . THR A 1 89 ? -14.195 9.133 3.053 1 98.56 89 THR A CA 1
ATOM 685 C C . THR A 1 89 ? -15.562 8.469 3.152 1 98.56 89 THR A C 1
ATOM 687 O O . THR A 1 89 ? -15.672 7.238 3.102 1 98.56 89 THR A O 1
ATOM 690 N N . VAL A 1 90 ? -16.562 9.266 3.252 1 98.69 90 VAL A N 1
ATOM 691 C CA . VAL A 1 90 ? -17.875 8.672 3.439 1 98.69 90 VAL A CA 1
ATOM 692 C C . VAL A 1 90 ? -18.812 9.109 2.311 1 98.69 90 VAL A C 1
ATOM 694 O O . VAL A 1 90 ? -19.891 8.539 2.129 1 98.69 90 VAL A O 1
ATOM 697 N N . GLU A 1 91 ? -18.484 10.133 1.536 1 97.94 91 GLU A N 1
ATOM 698 C CA . GLU A 1 91 ? -19.266 10.609 0.406 1 97.94 91 GLU A CA 1
ATOM 699 C C . GLU A 1 91 ? -18.391 11.336 -0.61 1 97.94 91 GLU A C 1
ATOM 701 O O . GLU A 1 91 ? -17.578 12.188 -0.242 1 97.94 91 GLU A O 1
ATOM 706 N N . GLY A 1 92 ? -18.562 11.008 -1.887 1 96.38 92 GLY A N 1
ATOM 707 C CA . GLY A 1 92 ? -17.891 11.719 -2.957 1 96.38 92 GLY A CA 1
ATOM 708 C C . GLY A 1 92 ? -16.422 11.352 -3.088 1 96.38 92 GLY A C 1
ATOM 709 O O . GLY A 1 92 ? -15.992 10.305 -2.609 1 96.38 92 GLY A O 1
ATOM 710 N N . GLY A 1 93 ? -15.75 12.156 -3.902 1 93.94 93 GLY A N 1
ATOM 711 C CA . GLY A 1 93 ? -14.312 11.977 -4.062 1 93.94 93 GLY A CA 1
ATOM 712 C C . GLY A 1 93 ? -13.945 10.641 -4.664 1 93.94 93 GLY A C 1
ATOM 713 O O . GLY A 1 93 ? -14.469 10.258 -5.715 1 93.94 93 GLY A O 1
ATOM 714 N N . PHE A 1 94 ? -13.102 9.859 -3.893 1 92.94 94 PHE A N 1
ATOM 715 C CA . PHE A 1 94 ? -12.555 8.594 -4.383 1 92.94 94 PHE A CA 1
ATOM 716 C C . PHE A 1 94 ? -13.641 7.531 -4.461 1 92.94 94 PHE A C 1
ATOM 718 O O . PHE A 1 94 ? -13.547 6.598 -5.262 1 92.94 94 PHE A O 1
ATOM 725 N N . LEU A 1 95 ? -14.656 7.691 -3.646 1 96.06 95 LEU A N 1
ATOM 726 C CA . LEU A 1 95 ? -15.758 6.738 -3.727 1 96.06 95 LEU A CA 1
ATOM 727 C C . LEU A 1 95 ? -16.438 6.805 -5.09 1 96.06 95 LEU A C 1
ATOM 729 O O . LEU A 1 95 ? -16.844 5.777 -5.633 1 96.06 95 LEU A O 1
ATOM 733 N N . ASP A 1 96 ? -16.516 8.016 -5.633 1 93.88 96 ASP A N 1
ATOM 734 C CA . ASP A 1 96 ? -17.109 8.195 -6.953 1 93.88 96 ASP A CA 1
ATOM 735 C C . ASP A 1 96 ? -16.234 7.574 -8.039 1 93.88 96 ASP A C 1
ATOM 737 O O . ASP A 1 96 ? -16.688 7.383 -9.172 1 93.88 96 ASP A O 1
ATOM 741 N N . LEU A 1 97 ? -15.039 7.262 -7.711 1 93.25 97 LEU A N 1
ATOM 742 C CA . LEU A 1 97 ? -14.094 6.703 -8.68 1 93.25 97 LEU A CA 1
ATOM 743 C C . LEU A 1 97 ? -14 5.191 -8.531 1 93.25 97 LEU A C 1
ATOM 745 O O . LEU A 1 97 ? -13.086 4.566 -9.07 1 93.25 97 LEU A O 1
ATOM 749 N N . GLY A 1 98 ? -14.82 4.621 -7.719 1 94.94 98 GLY A N 1
ATOM 750 C CA . GLY A 1 98 ? -14.891 3.174 -7.629 1 94.94 98 GLY A CA 1
ATOM 751 C C . GLY A 1 98 ? -14.234 2.623 -6.375 1 94.94 98 GLY A C 1
ATOM 752 O O . GLY A 1 98 ? -14.211 1.408 -6.168 1 94.94 98 GLY A O 1
ATOM 753 N N . PHE A 1 99 ? -13.703 3.443 -5.562 1 96.88 99 PHE A N 1
ATOM 754 C CA . PHE A 1 99 ? -13.133 2.992 -4.301 1 96.88 99 PHE A CA 1
ATOM 755 C C . PHE A 1 99 ? -14.227 2.646 -3.301 1 96.88 99 PHE A C 1
ATOM 757 O O . PHE A 1 99 ? -15.227 3.357 -3.201 1 96.88 99 PHE A O 1
ATOM 764 N N . ARG A 1 100 ? -14.062 1.573 -2.621 1 97.81 100 ARG A N 1
ATOM 765 C CA . ARG A 1 100 ? -14.992 1.146 -1.579 1 97.81 100 ARG A CA 1
ATOM 766 C C . ARG A 1 100 ? -14.547 1.648 -0.21 1 97.81 100 ARG A C 1
ATOM 768 O O . ARG A 1 100 ? -15.359 1.743 0.715 1 97.81 100 ARG A O 1
ATOM 775 N N . LYS A 1 101 ? -13.32 1.838 -0.119 1 98.44 101 LYS A N 1
ATOM 776 C CA . LYS A 1 101 ? -12.695 2.355 1.095 1 98.44 101 LYS A CA 1
ATOM 777 C C . LYS A 1 101 ? -11.562 3.318 0.76 1 98.44 101 LYS A C 1
ATOM 779 O O . LYS A 1 101 ? -10.773 3.066 -0.154 1 98.44 101 LYS A O 1
ATOM 784 N N . TYR A 1 102 ? -11.539 4.352 1.403 1 98.44 102 TYR A N 1
ATOM 785 C CA . TYR A 1 102 ? -10.438 5.305 1.354 1 98.44 102 TYR A CA 1
ATOM 786 C C . TYR A 1 102 ? -10.25 5.996 2.699 1 98.44 102 TYR A C 1
ATOM 788 O O . TYR A 1 102 ? -11.07 6.832 3.092 1 98.44 102 TYR A O 1
ATOM 796 N N . LEU A 1 103 ? -9.195 5.668 3.377 1 98.81 103 LEU A N 1
ATOM 797 C CA . LEU A 1 103 ? -8.93 6.117 4.738 1 98.81 103 LEU A CA 1
ATOM 798 C C . LEU A 1 103 ? -7.559 6.773 4.84 1 98.81 103 LEU A C 1
ATOM 800 O O . LEU A 1 103 ? -6.578 6.262 4.293 1 98.81 103 LEU A O 1
ATOM 804 N N . VAL A 1 104 ? -7.555 7.938 5.465 1 98.81 104 VAL A N 1
ATOM 805 C CA . VAL A 1 104 ? -6.297 8.602 5.785 1 98.81 104 VAL A CA 1
ATOM 806 C C . VAL A 1 104 ? -6.039 8.516 7.289 1 98.81 104 VAL A C 1
ATOM 808 O O . VAL A 1 104 ? -6.926 8.797 8.094 1 98.81 104 VAL A O 1
ATOM 811 N N . ARG A 1 105 ? -4.848 8.117 7.637 1 98.88 105 ARG A N 1
ATOM 812 C CA . ARG A 1 105 ? -4.434 7.973 9.031 1 98.88 105 ARG A CA 1
ATOM 813 C C . ARG A 1 105 ? -3.176 8.789 9.312 1 98.88 105 ARG A C 1
ATOM 815 O O . ARG A 1 105 ? -2.219 8.75 8.539 1 98.88 105 ARG A O 1
ATOM 822 N N . PHE A 1 106 ? -3.246 9.516 10.398 1 98.94 106 PHE A N 1
ATOM 823 C CA . PHE A 1 106 ? -2.062 10.195 10.922 1 98.94 106 PHE A CA 1
ATOM 824 C C . PHE A 1 106 ? -1.643 9.602 12.258 1 98.94 106 PHE A C 1
ATOM 826 O O . PHE A 1 106 ? -2.488 9.305 13.102 1 98.94 106 PHE A O 1
ATOM 833 N N . GLU A 1 107 ? -0.397 9.43 12.438 1 98.94 107 GLU A N 1
ATOM 834 C CA . GLU A 1 107 ? 0.219 9.039 13.703 1 98.94 107 GLU A CA 1
ATOM 835 C C . GLU A 1 107 ? 1.472 9.859 13.984 1 98.94 107 GLU A C 1
ATOM 837 O O . GLU A 1 107 ? 2.348 9.984 13.125 1 98.94 107 GLU A O 1
ATOM 842 N N . VAL A 1 108 ? 1.485 10.461 15.109 1 98.94 108 VAL A N 1
ATOM 843 C CA . VAL A 1 108 ? 2.678 11.188 15.539 1 98.94 108 VAL A CA 1
ATOM 844 C C . VAL A 1 108 ? 3.402 10.398 16.625 1 98.94 108 VAL A C 1
ATOM 846 O O . VAL A 1 108 ? 2.838 10.133 17.688 1 98.94 108 VAL A O 1
ATOM 849 N N . VAL A 1 109 ? 4.613 10.055 16.297 1 98.62 109 VAL A N 1
ATOM 850 C CA . VAL A 1 109 ? 5.383 9.211 17.203 1 98.62 109 VAL A CA 1
ATOM 851 C C . VAL A 1 109 ? 6.551 10 17.797 1 98.62 109 VAL A C 1
ATOM 853 O O . VAL A 1 109 ? 7.438 10.445 17.062 1 98.62 109 VAL A O 1
ATOM 856 N N . GLY A 1 110 ? 6.484 10.141 19.078 1 98.06 110 GLY A N 1
ATOM 857 C CA . GLY A 1 110 ? 7.59 10.812 19.734 1 98.06 110 GLY A CA 1
ATOM 858 C C . GLY A 1 110 ? 8.82 9.93 19.891 1 98.06 110 GLY A C 1
ATOM 859 O O . GLY A 1 110 ? 8.703 8.727 20.109 1 98.06 110 GLY A O 1
ATOM 860 N N . LYS A 1 111 ? 9.93 10.547 19.766 1 96.75 111 LYS A N 1
ATOM 861 C CA . LYS A 1 111 ? 11.195 9.859 20.016 1 96.75 111 LYS A CA 1
ATOM 862 C C . LYS A 1 111 ? 11.805 10.273 21.344 1 96.75 111 LYS A C 1
ATOM 864 O O . LYS A 1 111 ? 11.414 11.297 21.922 1 96.75 111 LYS A O 1
ATOM 869 N N . GLU A 1 112 ? 12.805 9.562 21.781 1 93 112 GLU A N 1
ATOM 870 C CA . GLU A 1 112 ? 13.422 9.781 23.078 1 93 112 GLU A CA 1
ATOM 871 C C . GLU A 1 112 ? 14.195 11.102 23.109 1 93 112 GLU A C 1
ATOM 873 O O . GLU A 1 112 ? 14.297 11.742 24.156 1 93 112 GLU A O 1
ATOM 878 N N . ASP A 1 113 ? 14.656 11.617 22.047 1 94.56 113 ASP A N 1
ATOM 879 C CA . ASP A 1 113 ? 15.492 12.812 22 1 94.56 113 ASP A CA 1
ATOM 880 C C . ASP A 1 113 ? 14.641 14.07 21.859 1 94.56 113 ASP A C 1
ATOM 882 O O . ASP A 1 113 ? 15.172 15.156 21.609 1 94.56 113 ASP A O 1
ATOM 886 N N . GLY A 1 114 ? 13.383 13.914 21.969 1 94.75 114 GLY A N 1
ATOM 887 C CA . GLY A 1 114 ? 12.5 15.062 21.906 1 94.75 114 GLY A CA 1
ATOM 888 C C . GLY A 1 114 ? 12.016 15.383 20.516 1 94.75 114 GLY A C 1
ATOM 889 O O . GLY A 1 114 ? 11.281 16.359 20.312 1 94.75 114 GLY A O 1
ATOM 890 N N . THR A 1 115 ? 12.484 14.578 19.516 1 97.25 115 THR A N 1
ATOM 891 C CA . THR A 1 115 ? 12.023 14.703 18.125 1 97.25 115 THR A CA 1
ATOM 892 C C . THR A 1 115 ? 10.82 13.805 17.875 1 97.25 115 THR A C 1
ATOM 894 O O . THR A 1 115 ? 10.359 13.109 18.781 1 97.25 115 THR A O 1
ATOM 897 N N . SER A 1 116 ? 10.258 13.992 16.688 1 98.69 116 SER A N 1
ATOM 898 C CA . SER A 1 116 ? 9.109 13.141 16.391 1 98.69 116 SER A CA 1
ATOM 899 C C . SER A 1 116 ? 9.055 12.789 14.906 1 98.69 116 SER A C 1
ATOM 901 O O . SER A 1 116 ? 9.805 13.344 14.102 1 98.69 116 SER A O 1
ATOM 903 N N . VAL A 1 117 ? 8.25 11.805 14.617 1 98.62 117 VAL A N 1
ATOM 904 C CA . VAL A 1 117 ? 7.965 11.375 13.25 1 98.62 117 VAL A CA 1
ATOM 905 C C . VAL A 1 117 ? 6.465 11.484 12.977 1 98.62 117 VAL A C 1
ATOM 907 O O . VAL A 1 117 ? 5.648 11.023 13.781 1 98.62 117 VAL A O 1
ATOM 910 N N . ILE A 1 118 ? 6.129 12.211 11.953 1 98.88 118 ILE A N 1
ATOM 911 C CA . ILE A 1 118 ? 4.762 12.211 11.453 1 98.88 118 ILE A CA 1
ATOM 912 C C . ILE A 1 118 ? 4.586 11.086 10.438 1 98.88 118 ILE A C 1
ATOM 914 O O . ILE A 1 118 ? 5.16 11.125 9.344 1 98.88 118 ILE A O 1
ATOM 918 N N . ARG A 1 119 ? 3.812 10.109 10.75 1 98.69 119 ARG A N 1
ATOM 919 C CA . ARG A 1 119 ? 3.492 9.031 9.82 1 98.69 119 ARG A CA 1
ATOM 920 C C . ARG A 1 119 ? 2.098 9.219 9.227 1 98.69 119 ARG A C 1
ATOM 922 O O . ARG A 1 119 ? 1.109 9.273 9.961 1 98.69 119 ARG A O 1
ATOM 929 N N . SER A 1 120 ? 2.039 9.32 7.953 1 98.81 120 SER A N 1
ATOM 930 C CA . SER A 1 120 ? 0.786 9.43 7.211 1 98.81 120 SER A CA 1
ATOM 931 C C . SER A 1 120 ? 0.522 8.172 6.383 1 98.81 120 SER A C 1
ATOM 933 O O . SER A 1 120 ? 1.41 7.695 5.676 1 98.81 120 SER A O 1
ATOM 935 N N . THR A 1 121 ? -0.665 7.668 6.453 1 98.81 121 THR A N 1
ATOM 936 C CA . THR A 1 121 ? -1.012 6.43 5.762 1 98.81 121 THR A CA 1
ATOM 937 C C . THR A 1 121 ? -2.312 6.594 4.98 1 98.81 121 THR A C 1
ATOM 939 O O . THR A 1 121 ? -3.26 7.215 5.469 1 98.81 121 THR A O 1
ATOM 942 N N . VAL A 1 122 ? -2.371 6.078 3.773 1 98.69 122 VAL A N 1
ATOM 943 C CA . VAL A 1 122 ? -3.604 5.93 3.006 1 98.69 122 VAL A CA 1
ATOM 944 C C . VAL A 1 122 ? -3.955 4.453 2.875 1 98.69 122 VAL A C 1
ATOM 946 O O . VAL A 1 122 ? -3.117 3.641 2.471 1 98.69 122 VAL A O 1
ATOM 949 N N . GLU A 1 123 ? -5.094 4.125 3.277 1 98.81 123 GLU A N 1
ATOM 950 C CA . GLU A 1 123 ? -5.645 2.789 3.072 1 98.81 123 GLU A CA 1
ATOM 951 C C . GLU A 1 123 ? -6.82 2.82 2.098 1 98.81 123 GLU A C 1
ATOM 953 O O . GLU A 1 123 ? -7.676 3.705 2.178 1 98.81 123 GLU A O 1
ATOM 958 N N . TYR A 1 124 ? -6.871 1.803 1.198 1 98.62 124 TYR A N 1
ATOM 959 C CA . TYR A 1 124 ? -7.926 1.854 0.19 1 98.62 124 TYR A CA 1
ATOM 960 C C . TYR A 1 124 ? -8.305 0.452 -0.272 1 98.62 124 TYR A C 1
ATOM 962 O O . TYR A 1 124 ? -7.543 -0.498 -0.088 1 98.62 124 TYR A O 1
ATOM 970 N N . GLU A 1 125 ? -9.461 0.339 -0.714 1 98.31 125 GLU A N 1
ATOM 971 C CA . GLU A 1 125 ? -10 -0.792 -1.468 1 98.31 125 GLU A CA 1
ATOM 972 C C . GLU A 1 125 ? -10.727 -0.323 -2.723 1 98.31 125 GLU A C 1
ATOM 974 O O . GLU A 1 125 ? -11.453 0.677 -2.689 1 98.31 125 GLU A O 1
ATOM 979 N N . VAL A 1 126 ? -10.57 -1.043 -3.756 1 97.38 126 VAL A N 1
ATOM 980 C CA . VAL A 1 126 ? -11.195 -0.641 -5.012 1 97.38 126 VAL A CA 1
ATOM 981 C C . VAL A 1 126 ? -11.75 -1.87 -5.73 1 97.38 126 VAL A C 1
ATOM 983 O O . VAL A 1 126 ? -11.18 -2.961 -5.629 1 97.38 126 VAL A O 1
ATOM 986 N N . ASP A 1 127 ? -12.867 -1.629 -6.375 1 94.62 127 ASP A N 1
ATOM 987 C CA . ASP A 1 127 ? -13.461 -2.715 -7.148 1 94.62 127 ASP A CA 1
ATOM 988 C C . ASP A 1 127 ? -12.57 -3.098 -8.328 1 94.62 127 ASP A C 1
ATOM 990 O O . ASP A 1 127 ? -11.82 -2.266 -8.844 1 94.62 127 ASP A O 1
ATOM 994 N N . ALA A 1 128 ? -12.734 -4.328 -8.773 1 90.88 128 ALA A N 1
ATOM 995 C CA . ALA A 1 128 ? -11.922 -4.855 -9.867 1 90.88 128 ALA A CA 1
ATOM 996 C C . ALA A 1 128 ? -12.102 -4.023 -11.133 1 90.88 128 ALA A C 1
ATOM 998 O O . ALA A 1 128 ? -11.148 -3.811 -11.883 1 90.88 128 ALA A O 1
ATOM 999 N N . GLU A 1 129 ? -13.32 -3.518 -11.336 1 93.5 129 GLU A N 1
ATOM 1000 C CA . GLU A 1 129 ? -13.648 -2.764 -12.547 1 93.5 129 GLU A CA 1
ATOM 1001 C C . GLU A 1 129 ? -12.883 -1.445 -12.594 1 93.5 129 GLU A C 1
ATOM 1003 O O . GLU A 1 129 ? -12.625 -0.912 -13.68 1 93.5 129 GLU A O 1
ATOM 1008 N N . HIS A 1 130 ? -12.5 -1.001 -11.422 1 94.69 130 HIS A N 1
ATOM 1009 C CA . HIS A 1 130 ? -11.844 0.298 -11.344 1 94.69 130 HIS A CA 1
ATOM 1010 C C . HIS A 1 130 ? -10.414 0.159 -10.844 1 94.69 130 HIS A C 1
ATOM 1012 O O . HIS A 1 130 ? -9.844 1.11 -10.297 1 94.69 130 HIS A O 1
ATOM 1018 N N . ALA A 1 131 ? -9.805 -0.99 -11.039 1 91.62 131 ALA A N 1
ATOM 1019 C CA . ALA A 1 131 ? -8.484 -1.318 -10.492 1 91.62 131 ALA A CA 1
ATOM 1020 C C . ALA A 1 131 ? -7.426 -0.355 -11.016 1 91.62 131 ALA A C 1
ATOM 1022 O O . ALA A 1 131 ? -6.461 -0.045 -10.312 1 91.62 131 ALA A O 1
ATOM 1023 N N . LYS A 1 132 ? -7.59 0.174 -12.164 1 90.81 132 LYS A N 1
ATOM 1024 C CA . LYS A 1 132 ? -6.617 1.083 -12.758 1 90.81 132 LYS A CA 1
ATOM 1025 C C . LYS A 1 132 ? -6.527 2.387 -11.969 1 90.81 132 LYS A C 1
ATOM 1027 O O . LYS A 1 132 ? -5.516 3.088 -12.031 1 90.81 132 LYS A O 1
ATOM 1032 N N . ASN A 1 133 ? -7.578 2.725 -11.219 1 92.69 133 ASN A N 1
ATOM 1033 C CA . ASN A 1 133 ? -7.617 3.975 -10.469 1 92.69 133 ASN A CA 1
ATOM 1034 C C . ASN A 1 133 ? -6.684 3.932 -9.258 1 92.69 133 ASN A C 1
ATOM 1036 O O . ASN A 1 133 ? -6.418 4.961 -8.633 1 92.69 133 ASN A O 1
ATOM 1040 N N . VAL A 1 134 ? -6.098 2.773 -9.023 1 93.12 134 VAL A N 1
ATOM 1041 C CA . VAL A 1 134 ? -5.141 2.625 -7.93 1 93.12 134 VAL A CA 1
ATOM 1042 C C . VAL A 1 134 ? -3.955 3.561 -8.148 1 93.12 134 VAL A C 1
ATOM 1044 O O . VAL A 1 134 ? -3.357 4.055 -7.191 1 93.12 134 VAL A O 1
ATOM 1047 N N . SER A 1 135 ? -3.668 3.84 -9.414 1 90.5 135 SER A N 1
ATOM 1048 C CA . SER A 1 135 ? -2.539 4.699 -9.758 1 90.5 135 SER A CA 1
ATOM 1049 C C . SER A 1 135 ? -2.75 6.121 -9.25 1 90.5 135 SER A C 1
ATOM 1051 O O . SER A 1 135 ? -1.807 6.914 -9.203 1 90.5 135 SER A O 1
ATOM 1053 N N . LEU A 1 136 ? -3.961 6.445 -8.828 1 91.06 136 LEU A N 1
ATOM 1054 C CA . LEU A 1 136 ? -4.285 7.777 -8.328 1 91.06 136 LEU A CA 1
ATOM 1055 C C . LEU A 1 136 ? -3.938 7.906 -6.848 1 91.06 136 LEU A C 1
ATOM 1057 O O . LEU A 1 136 ? -3.891 9.016 -6.312 1 91.06 136 LEU A O 1
ATOM 1061 N N . VAL A 1 137 ? -3.756 6.777 -6.176 1 95 137 VAL A N 1
ATOM 1062 C CA . VAL A 1 137 ? -3.484 6.793 -4.742 1 95 137 VAL A CA 1
ATOM 1063 C C . VAL A 1 137 ? -2.025 7.168 -4.496 1 95 137 VAL A C 1
ATOM 1065 O O . VAL A 1 137 ? -1.117 6.562 -5.066 1 95 137 VAL A O 1
ATOM 1068 N N . SER A 1 138 ? -1.873 8.148 -3.664 1 94.62 138 SER A N 1
ATOM 1069 C CA . SER A 1 138 ? -0.533 8.648 -3.373 1 94.62 138 SER A CA 1
ATOM 1070 C C . SER A 1 138 ? -0.462 9.266 -1.98 1 94.62 138 SER A C 1
ATOM 1072 O O . SER A 1 138 ? -1.48 9.688 -1.432 1 94.62 138 SER A O 1
ATOM 1074 N N . THR A 1 139 ? 0.777 9.32 -1.442 1 96.44 139 THR A N 1
ATOM 1075 C CA . THR A 1 139 ? 0.994 10 -0.171 1 96.44 139 THR A CA 1
ATOM 1076 C C . THR A 1 139 ? 1.657 11.359 -0.391 1 96.44 139 THR A C 1
ATOM 1078 O O . THR A 1 139 ? 2.062 12.016 0.567 1 96.44 139 THR A O 1
ATOM 1081 N N . GLU A 1 140 ? 1.764 11.766 -1.661 1 94.5 140 GLU A N 1
ATOM 1082 C CA . GLU A 1 140 ? 2.514 12.984 -1.972 1 94.5 140 GLU A CA 1
ATOM 1083 C C . GLU A 1 140 ? 1.899 14.203 -1.289 1 94.5 140 GLU A C 1
ATOM 1085 O O . GLU A 1 140 ? 2.617 15.023 -0.722 1 94.5 140 GLU A O 1
ATOM 1090 N N . ALA A 1 141 ? 0.581 14.32 -1.352 1 95.81 141 ALA A N 1
ATOM 1091 C CA . ALA A 1 141 ? -0.099 15.453 -0.719 1 95.81 141 ALA A CA 1
ATOM 1092 C C . ALA A 1 141 ? 0.141 15.461 0.788 1 95.81 141 ALA A C 1
ATOM 1094 O O . ALA A 1 141 ? 0.351 16.516 1.383 1 95.81 141 ALA A O 1
ATOM 1095 N N . LEU A 1 142 ? 0.134 14.281 1.385 1 97.75 142 LEU A N 1
ATOM 1096 C CA . LEU A 1 142 ? 0.319 14.156 2.826 1 97.75 142 LEU A CA 1
ATOM 1097 C C . LEU A 1 142 ? 1.75 14.508 3.223 1 97.75 142 LEU A C 1
ATOM 1099 O O . LEU A 1 142 ? 1.981 15.078 4.289 1 97.75 142 LEU A O 1
ATOM 1103 N N . ALA A 1 143 ? 2.691 14.148 2.375 1 97.06 143 ALA A N 1
ATOM 1104 C CA . ALA A 1 143 ? 4.082 14.539 2.59 1 97.06 143 ALA A CA 1
ATOM 1105 C C . ALA A 1 143 ? 4.227 16.062 2.604 1 97.06 143 ALA A C 1
ATOM 1107 O O . ALA A 1 143 ? 4.887 16.625 3.482 1 97.06 143 ALA A O 1
ATOM 1108 N N . SER A 1 144 ? 3.588 16.688 1.645 1 97.62 144 SER A N 1
ATOM 1109 C CA . SER A 1 144 ? 3.629 18.141 1.572 1 97.62 144 SER A CA 1
ATOM 1110 C C . SER A 1 144 ? 3.006 18.781 2.812 1 97.62 144 SER A C 1
ATOM 1112 O O . SER A 1 144 ? 3.512 19.781 3.324 1 97.62 144 SER A O 1
ATOM 1114 N N . VAL A 1 145 ? 1.953 18.219 3.266 1 98.56 145 VAL A N 1
ATOM 1115 C CA . VAL A 1 145 ? 1.276 18.719 4.457 1 98.56 145 VAL A CA 1
ATOM 1116 C C . VAL A 1 145 ? 2.211 18.625 5.66 1 98.56 145 VAL A C 1
ATOM 1118 O O . VAL A 1 145 ? 2.336 19.594 6.434 1 98.56 145 VAL A O 1
ATOM 1121 N N . ALA A 1 146 ? 2.859 17.516 5.812 1 98.62 146 ALA A N 1
ATOM 1122 C CA . ALA A 1 146 ? 3.764 17.328 6.945 1 98.62 146 ALA A CA 1
ATOM 1123 C C . ALA A 1 146 ? 4.855 18.391 6.965 1 98.62 146 ALA A C 1
ATOM 1125 O O . ALA A 1 146 ? 5.156 18.953 8.016 1 98.62 146 ALA A O 1
ATOM 1126 N N . GLU A 1 147 ? 5.367 18.594 5.816 1 98.19 147 GLU A N 1
ATOM 1127 C CA . GLU A 1 147 ? 6.426 19.594 5.711 1 98.19 147 GLU A CA 1
ATOM 1128 C C . GLU A 1 147 ? 5.906 20.984 6.055 1 98.19 147 GLU A C 1
ATOM 1130 O O . GLU A 1 147 ? 6.512 21.703 6.848 1 98.19 147 GLU A O 1
ATOM 1135 N N . ALA A 1 148 ? 4.805 21.391 5.477 1 98.69 148 ALA A N 1
ATOM 1136 C CA . ALA A 1 148 ? 4.246 22.719 5.641 1 98.69 148 ALA A CA 1
ATOM 1137 C C . ALA A 1 148 ? 3.805 22.969 7.082 1 98.69 148 ALA A C 1
ATOM 1139 O O . ALA A 1 148 ? 4.039 24.031 7.641 1 98.69 148 ALA A O 1
ATOM 1140 N N . ILE A 1 149 ? 3.18 21.984 7.68 1 98.75 149 ILE A N 1
ATOM 1141 C CA . ILE A 1 149 ? 2.674 22.125 9.039 1 98.75 149 ILE A CA 1
ATOM 1142 C C . ILE A 1 149 ? 3.844 22.234 10.016 1 98.75 149 ILE A C 1
ATOM 1144 O O . ILE A 1 149 ? 3.805 23.016 10.961 1 98.75 149 ILE A O 1
ATOM 1148 N N . THR A 1 150 ? 4.875 21.406 9.781 1 98.69 150 THR A N 1
ATOM 1149 C CA . THR A 1 150 ? 6.066 21.484 10.625 1 98.69 150 THR A CA 1
ATOM 1150 C C . THR A 1 150 ? 6.676 22.875 10.586 1 98.69 150 THR A C 1
ATOM 1152 O O . THR A 1 150 ? 7 23.453 11.633 1 98.69 150 THR A O 1
ATOM 1155 N N . LYS A 1 151 ? 6.809 23.406 9.414 1 98.25 151 LYS A N 1
ATOM 1156 C CA . LYS A 1 151 ? 7.34 24.766 9.258 1 98.25 151 LYS A CA 1
ATOM 1157 C C . LYS A 1 151 ? 6.457 25.781 9.961 1 98.25 151 LYS A C 1
ATOM 1159 O O . LYS A 1 151 ? 6.965 26.688 10.625 1 98.25 151 LYS A O 1
ATOM 1164 N N . TYR A 1 152 ? 5.203 25.703 9.812 1 98.56 152 TYR A N 1
ATOM 1165 C CA . TYR A 1 152 ? 4.242 26.594 10.445 1 98.56 152 TYR A CA 1
ATOM 1166 C C . TYR A 1 152 ? 4.414 26.594 11.961 1 98.56 152 TYR A C 1
ATOM 1168 O O . TYR A 1 152 ? 4.469 27.656 12.578 1 98.56 152 TYR A O 1
ATOM 1176 N N . ILE A 1 153 ? 4.445 25.375 12.539 1 98.31 153 ILE A N 1
ATOM 1177 C CA . ILE A 1 153 ? 4.551 25.266 13.984 1 98.31 153 ILE A CA 1
ATOM 1178 C C . ILE A 1 153 ? 5.84 25.922 14.461 1 98.31 153 ILE A C 1
ATOM 1180 O O . ILE A 1 153 ? 5.844 26.641 15.469 1 98.31 153 ILE A O 1
ATOM 1184 N N . LYS A 1 154 ? 6.887 25.734 13.695 1 97.5 154 LYS A N 1
ATOM 1185 C CA . LYS A 1 154 ? 8.172 26.328 14.055 1 97.5 154 LYS A CA 1
ATOM 1186 C C . LYS A 1 154 ? 8.102 27.844 14.023 1 97.5 154 LYS A C 1
ATOM 1188 O O . LYS A 1 154 ? 8.633 28.516 14.914 1 97.5 154 LYS A O 1
ATOM 1193 N N . GLU A 1 155 ? 7.48 28.344 13.062 1 96.44 155 GLU A N 1
ATOM 1194 C CA . GLU A 1 155 ? 7.344 29.797 12.93 1 96.44 155 GLU A CA 1
ATOM 1195 C C . GLU A 1 155 ? 6.48 30.375 14.047 1 96.44 155 GLU A C 1
ATOM 1197 O O . GLU A 1 155 ? 6.758 31.469 14.547 1 96.44 155 GLU A O 1
ATOM 1202 N N . GLN A 1 156 ? 5.465 29.641 14.398 1 95.12 156 GLN A N 1
ATOM 1203 C CA . GLN A 1 156 ? 4.598 30.094 15.477 1 95.12 156 GLN A CA 1
ATOM 1204 C C . GLN A 1 156 ? 5.344 30.109 16.812 1 95.12 156 GLN A C 1
ATOM 1206 O O . GLN A 1 156 ? 5.141 31 17.625 1 95.12 156 GLN A O 1
ATOM 1211 N N . LYS A 1 157 ? 6.133 29.172 17.047 1 92.69 157 LYS A N 1
ATOM 1212 C CA . LYS A 1 157 ? 6.887 29.078 18.297 1 92.69 157 LYS A CA 1
ATOM 1213 C C . LYS A 1 157 ? 7.953 30.172 18.359 1 92.69 157 LYS A C 1
ATOM 1215 O O . LYS A 1 157 ? 8.242 30.688 19.438 1 92.69 157 LYS A O 1
ATOM 1220 N N . LYS A 1 158 ? 8.602 30.484 17.281 1 90.62 158 LYS A N 1
ATOM 1221 C CA . LYS A 1 158 ? 9.586 31.547 17.234 1 90.62 158 LYS A CA 1
ATOM 1222 C C . LYS A 1 158 ? 8.945 32.906 17.516 1 90.62 158 LYS A C 1
ATOM 1224 O O . LYS A 1 158 ? 9.516 33.75 18.203 1 90.62 158 LYS A O 1
ATOM 1229 N N . SER A 1 159 ? 7.832 33 16.922 1 87.81 159 SER A N 1
ATOM 1230 C CA . SER A 1 159 ? 7.137 34.281 17.078 1 87.81 159 SER A CA 1
ATOM 1231 C C . SER A 1 159 ? 6.684 34.5 18.531 1 87.81 159 SER A C 1
ATOM 1233 O O . SER A 1 159 ? 6.699 35.625 19.031 1 87.81 159 SER A O 1
ATOM 1235 N N . HIS A 1 160 ? 6.312 33.438 19.188 1 84.5 160 HIS A N 1
ATOM 1236 C CA . HIS A 1 160 ? 5.875 33.531 20.578 1 84.5 160 HIS A CA 1
ATOM 1237 C C . HIS A 1 160 ? 7.055 33.781 21.5 1 84.5 160 HIS A C 1
ATOM 1239 O O . HIS A 1 160 ? 6.918 34.5 22.5 1 84.5 160 HIS A O 1
ATOM 1245 N N . GLU A 1 161 ? 8.156 33.188 21.203 1 80.25 161 GLU A N 1
ATOM 1246 C CA . GLU A 1 161 ? 9.359 33.406 22 1 80.25 161 GLU A CA 1
ATOM 1247 C C . GLU A 1 161 ? 9.844 34.844 21.859 1 80.25 161 GLU A C 1
ATOM 1249 O O . GLU A 1 161 ? 10.273 35.469 22.844 1 80.25 161 GLU A O 1
ATOM 1254 N N . GLN A 1 162 ? 9.781 35.438 20.719 1 78.19 162 GLN A N 1
ATOM 1255 C CA . GLN A 1 162 ? 10.211 36.812 20.5 1 78.19 162 GLN A CA 1
ATOM 1256 C C . GLN A 1 162 ? 9.25 37.812 21.141 1 78.19 162 GLN A C 1
ATOM 1258 O O . GLN A 1 162 ? 9.656 38.906 21.562 1 78.19 162 GLN A O 1
ATOM 1263 N N . ALA A 1 163 ? 8.039 37.406 21.188 1 76.19 163 ALA A N 1
ATOM 1264 C CA . ALA A 1 163 ? 7.043 38.312 21.75 1 76.19 163 ALA A CA 1
ATOM 1265 C C . ALA A 1 163 ? 7.141 38.375 23.281 1 76.19 163 ALA A C 1
ATOM 1267 O O . ALA A 1 163 ? 6.82 39.375 23.891 1 76.19 163 ALA A O 1
ATOM 1268 N N . ASN A 1 164 ? 7.645 37.312 23.797 1 73.25 164 ASN A N 1
ATOM 1269 C CA . ASN A 1 164 ? 7.75 37.219 25.25 1 73.25 164 ASN A CA 1
ATOM 1270 C C . ASN A 1 164 ? 9.125 37.688 25.7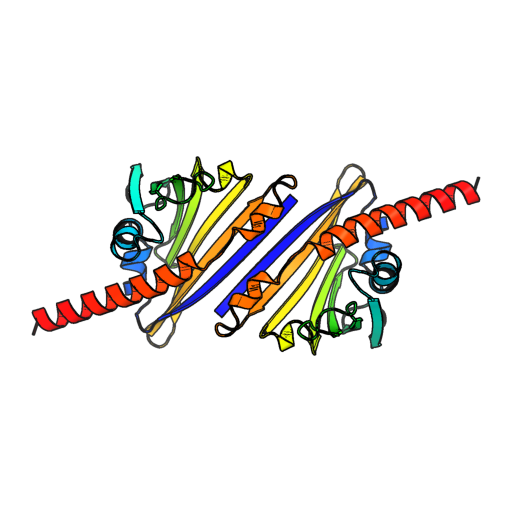34 1 73.25 164 ASN A C 1
ATOM 1272 O O . ASN A 1 164 ? 9.406 37.625 26.938 1 73.25 164 ASN A O 1
ATOM 1276 N N . GLU A 1 165 ? 10.008 38 24.875 1 64.62 165 GLU A N 1
ATOM 1277 C CA . GLU A 1 165 ? 11.273 38.625 25.25 1 64.62 165 GLU A CA 1
ATOM 1278 C C . GLU A 1 165 ? 11.164 40.156 25.25 1 64.62 165 GLU A C 1
ATOM 1280 O O . GLU A 1 165 ? 10.422 40.719 24.453 1 64.62 165 GLU A O 1
ATOM 1285 N N . MET B 1 1 ? 11.109 8.531 4.543 1 93.44 1 MET B N 1
ATOM 1286 C CA . MET B 1 1 ? 10.898 7.141 4.164 1 93.44 1 MET B CA 1
ATOM 1287 C C . MET B 1 1 ? 9.461 6.918 3.699 1 93.44 1 MET B C 1
ATOM 1289 O O . MET B 1 1 ? 8.539 7.602 4.156 1 93.44 1 MET B O 1
ATOM 1293 N N . GLU B 1 2 ? 9.375 5.977 2.732 1 96.56 2 GLU B N 1
ATOM 1294 C CA . GLU B 1 2 ? 8.047 5.598 2.256 1 96.56 2 GLU B CA 1
ATOM 1295 C C . GLU B 1 2 ? 7.914 4.082 2.145 1 96.56 2 GLU B C 1
ATOM 1297 O O . GLU B 1 2 ? 8.914 3.365 2.119 1 96.56 2 GLU B O 1
ATOM 1302 N N . GLY B 1 3 ? 6.727 3.67 2.205 1 98.12 3 GLY B N 1
ATOM 1303 C CA . GLY B 1 3 ? 6.461 2.256 1.997 1 98.12 3 GLY B CA 1
ATOM 1304 C C . GLY B 1 3 ? 4.984 1.939 1.868 1 98.12 3 GLY B C 1
ATOM 1305 O O . GLY B 1 3 ? 4.152 2.846 1.826 1 98.12 3 GLY B O 1
ATOM 1306 N N . GLY B 1 4 ? 4.719 0.663 1.68 1 98.25 4 GLY B N 1
ATOM 1307 C CA . GLY B 1 4 ? 3.324 0.273 1.535 1 98.25 4 GLY B CA 1
ATOM 1308 C C . GLY B 1 4 ? 3.145 -1.208 1.265 1 98.25 4 GLY B C 1
ATOM 1309 O O . GLY B 1 4 ? 4.105 -1.978 1.328 1 98.25 4 GLY B O 1
ATOM 1310 N N . SER B 1 5 ? 1.892 -1.547 1.173 1 98.56 5 SER B N 1
ATOM 1311 C CA . SER B 1 5 ? 1.432 -2.887 0.825 1 98.56 5 SER B CA 1
ATOM 1312 C C . SER B 1 5 ? 0.259 -2.834 -0.148 1 98.56 5 SER B C 1
ATOM 1314 O O . SER B 1 5 ? -0.728 -2.137 0.099 1 98.56 5 SER B O 1
ATOM 1316 N N . LEU B 1 6 ? 0.454 -3.49 -1.245 1 98.31 6 LEU B N 1
ATOM 1317 C CA . LEU B 1 6 ? -0.61 -3.617 -2.236 1 98.31 6 LEU B CA 1
ATOM 1318 C C . LEU B 1 6 ? -1.066 -5.066 -2.361 1 98.31 6 LEU B C 1
ATOM 1320 O O . LEU B 1 6 ? -0.248 -5.988 -2.297 1 98.31 6 LEU B O 1
ATOM 1324 N N . TRP B 1 7 ? -2.357 -5.234 -2.594 1 98.12 7 TRP B N 1
ATOM 1325 C CA . TRP B 1 7 ? -2.811 -6.609 -2.756 1 98.12 7 TRP B CA 1
ATOM 1326 C C . TRP B 1 7 ? -3.84 -6.715 -3.877 1 98.12 7 TRP B C 1
ATOM 1328 O O . TRP B 1 7 ? -4.457 -5.719 -4.258 1 98.12 7 TRP B O 1
ATOM 1338 N N . HIS B 1 8 ? -3.941 -7.895 -4.418 1 98.19 8 HIS B N 1
ATOM 1339 C CA . HIS B 1 8 ? -4.902 -8.312 -5.43 1 98.19 8 HIS B CA 1
ATOM 1340 C C . HIS B 1 8 ? -5.547 -9.648 -5.062 1 98.19 8 HIS B C 1
ATOM 1342 O O . HIS B 1 8 ? -4.867 -10.555 -4.578 1 98.19 8 HIS B O 1
ATOM 1348 N N . GLU B 1 9 ? -6.809 -9.727 -5.246 1 97.81 9 GLU B N 1
ATOM 1349 C CA . GLU B 1 9 ? -7.527 -10.977 -5.039 1 97.81 9 GLU B CA 1
ATOM 1350 C C . GLU B 1 9 ? -8.125 -11.492 -6.344 1 97.81 9 GLU B C 1
ATOM 1352 O O . GLU B 1 9 ? -8.805 -10.758 -7.059 1 97.81 9 GLU B O 1
ATOM 1357 N N . TYR B 1 10 ? -7.816 -12.727 -6.629 1 98.06 10 TYR B N 1
ATOM 1358 C CA . TYR B 1 10 ? -8.383 -13.43 -7.777 1 98.06 10 TYR B CA 1
ATOM 1359 C C . TYR B 1 10 ? -9.234 -14.617 -7.328 1 98.06 10 TYR B C 1
ATOM 1361 O O . TYR B 1 10 ? -8.711 -15.578 -6.758 1 98.06 10 TYR B O 1
ATOM 1369 N N . GLU B 1 11 ? -10.5 -14.562 -7.617 1 97.31 11 GLU B N 1
ATOM 1370 C CA . GLU B 1 11 ? -11.383 -15.664 -7.262 1 97.31 11 GLU B CA 1
ATOM 1371 C C . GLU B 1 11 ? -11.336 -16.766 -8.312 1 97.31 11 GLU B C 1
ATOM 1373 O O . GLU B 1 11 ? -11.32 -16.484 -9.516 1 97.31 11 GLU B O 1
ATOM 1378 N N . THR B 1 12 ? -11.266 -17.984 -7.805 1 97.81 12 THR B N 1
ATOM 1379 C CA . THR B 1 12 ? -11.266 -19.109 -8.719 1 97.81 12 THR B CA 1
ATOM 1380 C C . THR B 1 12 ? -12.273 -20.172 -8.273 1 97.81 12 THR B C 1
ATOM 1382 O O . THR B 1 12 ? -12.641 -20.234 -7.102 1 97.81 12 THR B O 1
ATOM 1385 N N . ASP B 1 13 ? -12.648 -20.984 -9.188 1 97.38 13 ASP B N 1
ATOM 1386 C CA . ASP B 1 13 ? -13.562 -22.078 -8.883 1 97.38 13 ASP B CA 1
ATOM 1387 C C . ASP B 1 13 ? -12.789 -23.359 -8.531 1 97.38 13 ASP B C 1
ATOM 1389 O O . ASP B 1 13 ? -13.367 -24.438 -8.469 1 97.38 13 ASP B O 1
ATOM 1393 N N . LEU B 1 14 ? -11.547 -23.281 -8.289 1 98.31 14 LEU B N 1
ATOM 1394 C CA . LEU B 1 14 ? -10.703 -24.406 -7.906 1 98.31 14 LEU B CA 1
ATOM 1395 C C . LEU B 1 14 ? -10.617 -24.531 -6.391 1 98.31 14 LEU B C 1
ATOM 1397 O O . LEU B 1 14 ? -10.578 -23.531 -5.68 1 98.31 14 LEU B O 1
ATOM 1401 N N . PRO B 1 15 ? -10.539 -25.859 -5.891 1 98.12 15 PRO B N 1
ATOM 1402 C CA . PRO B 1 15 ? -10.203 -26.016 -4.469 1 98.12 15 PRO B CA 1
ATOM 1403 C C . PRO B 1 15 ? -8.836 -25.422 -4.117 1 98.12 15 PRO B C 1
ATOM 1405 O O . PRO B 1 15 ? -7.898 -25.516 -4.914 1 98.12 15 PRO B O 1
ATOM 1408 N N . ALA B 1 16 ? -8.727 -24.875 -2.904 1 98.62 16 ALA B N 1
ATOM 1409 C CA . ALA B 1 16 ? -7.488 -24.234 -2.465 1 98.62 16 ALA B CA 1
ATOM 1410 C C . ALA B 1 16 ? -6.316 -25.203 -2.553 1 98.62 16 ALA B C 1
ATOM 1412 O O . ALA B 1 16 ? -5.199 -24.812 -2.896 1 98.62 16 ALA B O 1
ATOM 1413 N N . ALA B 1 17 ? -6.57 -26.438 -2.246 1 98.12 17 ALA B N 1
ATOM 1414 C CA . ALA B 1 17 ? -5.508 -27.438 -2.248 1 98.12 17 ALA B CA 1
ATOM 1415 C C . ALA B 1 17 ? -4.898 -27.594 -3.641 1 98.12 17 ALA B C 1
ATOM 1417 O O . ALA B 1 17 ? -3.686 -27.766 -3.779 1 98.12 17 ALA B O 1
ATOM 1418 N N . ASP B 1 18 ? -5.719 -27.578 -4.648 1 98.19 18 ASP B N 1
ATOM 1419 C CA . ASP B 1 18 ? -5.238 -27.703 -6.023 1 98.19 18 ASP B CA 1
ATOM 1420 C C . ASP B 1 18 ? -4.367 -26.5 -6.402 1 98.19 18 ASP B C 1
ATOM 1422 O O . ASP B 1 18 ? -3.312 -26.656 -7.02 1 98.19 18 ASP B O 1
ATOM 1426 N N . VAL B 1 19 ? -4.832 -25.344 -6.078 1 98.81 19 VAL B N 1
ATOM 1427 C CA . VAL B 1 19 ? -4.086 -24.125 -6.352 1 98.81 19 VAL B CA 1
ATOM 1428 C C . VAL B 1 19 ? -2.746 -24.156 -5.621 1 98.81 19 VAL B C 1
ATOM 1430 O O . VAL B 1 19 ? -1.707 -23.828 -6.203 1 98.81 19 VAL B O 1
ATOM 1433 N N . TRP B 1 20 ? -2.756 -24.625 -4.391 1 98.75 20 TRP B N 1
ATOM 1434 C CA . TRP B 1 20 ? -1.573 -24.625 -3.535 1 98.75 20 TRP B CA 1
ATOM 1435 C C . TRP B 1 20 ? -0.516 -25.594 -4.059 1 98.75 20 TRP B C 1
ATOM 1437 O O . TRP B 1 20 ? 0.684 -25.359 -3.893 1 98.75 20 TRP B O 1
ATOM 1447 N N . GLU B 1 21 ? -0.941 -26.625 -4.699 1 98.19 21 GLU B N 1
ATOM 1448 C CA . GLU B 1 21 ? 0.028 -27.547 -5.285 1 98.19 21 GLU B CA 1
ATOM 1449 C C . GLU B 1 21 ? 1.014 -26.812 -6.188 1 98.19 21 GLU B C 1
ATOM 1451 O O . GLU B 1 21 ? 2.195 -27.156 -6.238 1 98.19 21 GLU B O 1
ATOM 1456 N N . VAL B 1 22 ? 0.519 -25.828 -6.848 1 98.62 22 VAL B N 1
ATOM 1457 C CA . VAL B 1 22 ? 1.378 -25.047 -7.734 1 98.62 22 VAL B CA 1
ATOM 1458 C C . VAL B 1 22 ? 2.08 -23.938 -6.938 1 98.62 22 VAL B C 1
ATOM 1460 O 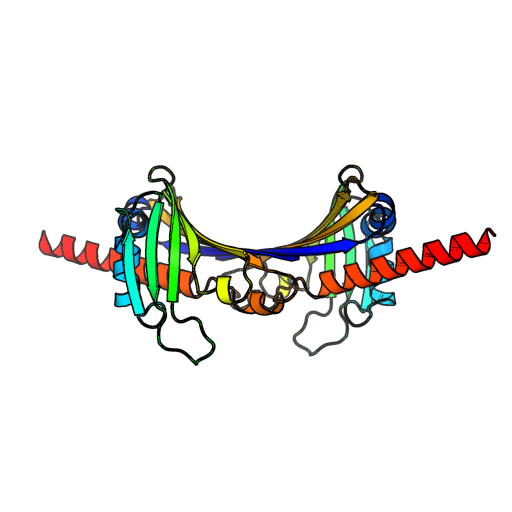O . VAL B 1 22 ? 3.311 -23.859 -6.941 1 98.62 22 VAL B O 1
ATOM 1463 N N . TYR B 1 23 ? 1.35 -23.125 -6.168 1 98.81 23 TYR B N 1
ATOM 1464 C CA . TYR B 1 23 ? 1.877 -21.953 -5.484 1 98.81 23 TYR B CA 1
ATOM 1465 C C . TYR B 1 23 ? 2.828 -22.344 -4.363 1 98.81 23 TYR B C 1
ATOM 1467 O O . TYR B 1 23 ? 3.771 -21.625 -4.047 1 98.81 23 TYR B O 1
ATOM 1475 N N . GLY B 1 24 ? 2.568 -23.469 -3.803 1 98.5 24 GLY B N 1
ATOM 1476 C CA . GLY B 1 24 ? 3.35 -23.891 -2.65 1 98.5 24 GLY B CA 1
ATOM 1477 C C . GLY B 1 24 ? 4.633 -24.609 -3.031 1 98.5 24 GLY B C 1
ATOM 1478 O O . GLY B 1 24 ? 5.43 -24.969 -2.162 1 98.5 24 GLY B O 1
ATOM 1479 N N . SER B 1 25 ? 4.879 -24.797 -4.277 1 97.62 25 SER B N 1
ATOM 1480 C CA . SER B 1 25 ? 6.039 -25.562 -4.738 1 97.62 25 SER B CA 1
ATOM 1481 C C . SER B 1 25 ? 6.895 -24.719 -5.688 1 97.62 25 SER B C 1
ATOM 1483 O O . SER B 1 25 ? 6.688 -23.516 -5.828 1 97.62 25 SER B O 1
ATOM 1485 N N . LEU B 1 26 ? 7.91 -25.391 -6.246 1 98.38 26 LEU B N 1
ATOM 1486 C CA . LEU B 1 26 ? 8.766 -24.719 -7.227 1 98.38 26 LEU B CA 1
ATOM 1487 C C . LEU B 1 26 ? 8.07 -24.625 -8.578 1 98.38 26 LEU B C 1
ATOM 1489 O O . LEU B 1 26 ? 8.531 -23.906 -9.469 1 98.38 26 LEU B O 1
ATOM 1493 N N . ALA B 1 27 ? 6.914 -25.234 -8.672 1 98.06 27 ALA B N 1
ATOM 1494 C CA . ALA B 1 27 ? 6.195 -25.297 -9.945 1 98.06 27 ALA B CA 1
ATOM 1495 C C . ALA B 1 27 ? 5.82 -23.906 -10.43 1 98.06 27 ALA B C 1
ATOM 1497 O O . ALA B 1 27 ? 5.84 -23.625 -11.633 1 98.06 27 ALA B O 1
ATOM 1498 N N . LEU B 1 28 ? 5.508 -23.047 -9.523 1 98.38 28 LEU B N 1
ATOM 1499 C CA . LEU B 1 28 ? 5.117 -21.703 -9.922 1 98.38 28 LEU B CA 1
ATOM 1500 C C . LEU B 1 28 ? 6.238 -21.016 -10.703 1 98.38 28 LEU B C 1
ATOM 1502 O O . LEU B 1 28 ? 5.996 -20.453 -11.781 1 98.38 28 LEU B O 1
ATOM 1506 N N . GLY B 1 29 ? 7.426 -21.078 -10.141 1 97.81 29 GLY B N 1
ATOM 1507 C CA . GLY B 1 29 ? 8.578 -20.469 -10.805 1 97.81 29 GLY B CA 1
ATOM 1508 C C . GLY B 1 29 ? 8.867 -21.094 -12.156 1 97.81 29 GLY B C 1
ATOM 1509 O O . GLY B 1 29 ? 9.391 -20.422 -13.047 1 97.81 29 GLY B O 1
ATOM 1510 N N . GLN B 1 30 ? 8.516 -22.297 -12.328 1 97.06 30 GLN B N 1
ATOM 1511 C CA . GLN B 1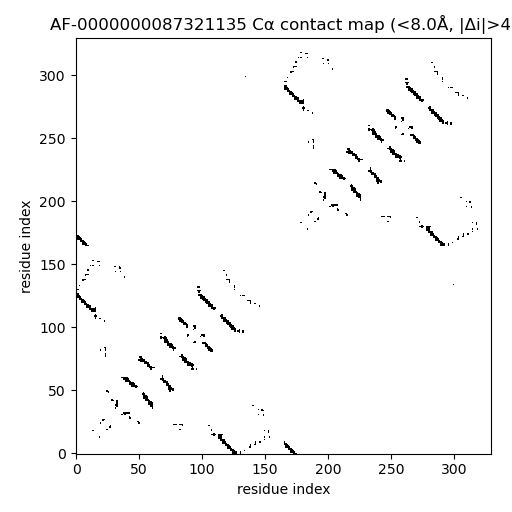 30 ? 8.742 -23 -13.594 1 97.06 30 GLN B CA 1
ATOM 1512 C C . GLN B 1 30 ? 7.664 -22.641 -14.617 1 97.06 30 GLN B C 1
ATOM 1514 O O . GLN B 1 30 ? 7.961 -22.453 -15.797 1 97.06 30 GLN B O 1
ATOM 1519 N N . LEU B 1 31 ? 6.492 -22.516 -14.148 1 98.5 31 LEU B N 1
ATOM 1520 C CA . LEU B 1 31 ? 5.344 -22.359 -15.031 1 98.5 31 LEU B CA 1
ATOM 1521 C C . LEU B 1 31 ? 5.223 -20.922 -15.516 1 98.5 31 LEU B C 1
ATOM 1523 O O . LEU B 1 31 ? 4.816 -20.672 -16.656 1 98.5 31 LEU B O 1
ATOM 1527 N N . VAL B 1 32 ? 5.574 -19.938 -14.719 1 98.38 32 VAL B N 1
ATOM 1528 C CA . VAL B 1 32 ? 5.301 -18.531 -15.047 1 98.38 32 VAL B CA 1
ATOM 1529 C C . VAL B 1 32 ? 6.074 -18.141 -16.297 1 98.38 32 VAL B C 1
ATOM 1531 O O . VAL B 1 32 ? 5.504 -17.562 -17.234 1 98.38 32 VAL B O 1
ATOM 1534 N N . PRO B 1 33 ? 7.406 -18.5 -16.438 1 97.94 33 PRO B N 1
ATOM 1535 C CA . PRO B 1 33 ? 8.109 -18.125 -17.672 1 97.94 33 PRO B CA 1
ATOM 1536 C C . PRO B 1 33 ? 7.508 -18.797 -18.922 1 97.94 33 PRO B C 1
ATOM 1538 O O . PRO B 1 33 ? 7.562 -18.234 -20.016 1 97.94 33 PRO B O 1
ATOM 1541 N N . GLN B 1 34 ? 6.895 -19.938 -18.734 1 98.19 34 GLN B N 1
ATOM 1542 C CA . GLN B 1 34 ? 6.289 -20.656 -19.844 1 98.19 34 GLN B CA 1
ATOM 1543 C C . GLN B 1 34 ? 4.957 -20.047 -20.266 1 98.19 34 GLN B C 1
ATOM 1545 O O . GLN B 1 34 ? 4.684 -19.859 -21.453 1 98.19 34 GLN B O 1
ATOM 1550 N N . LEU B 1 35 ? 4.207 -19.734 -19.328 1 98.38 35 LEU B N 1
ATOM 1551 C CA . LEU B 1 35 ? 2.844 -19.281 -19.578 1 98.38 35 LEU B CA 1
ATOM 1552 C C . LEU B 1 35 ? 2.811 -17.781 -19.859 1 98.38 35 LEU B C 1
ATOM 1554 O O . LEU B 1 35 ? 1.959 -17.297 -20.609 1 98.38 35 LEU B O 1
ATOM 1558 N N . LEU B 1 36 ? 3.717 -17.047 -19.172 1 97.94 36 LEU B N 1
ATOM 1559 C CA . LEU B 1 36 ? 3.758 -15.594 -19.266 1 97.94 36 LEU B CA 1
ATOM 1560 C C . LEU B 1 36 ? 5.184 -15.109 -19.484 1 97.94 36 LEU B C 1
ATOM 1562 O O . LEU B 1 36 ? 5.73 -14.383 -18.641 1 97.94 36 LEU B O 1
ATOM 1566 N N . PRO B 1 37 ? 5.766 -15.328 -20.672 1 95.81 37 PRO B N 1
ATOM 1567 C CA . PRO B 1 37 ? 7.156 -14.945 -20.938 1 95.81 37 PRO B CA 1
ATOM 1568 C C . PRO B 1 37 ? 7.367 -13.438 -20.922 1 95.81 37 PRO B C 1
ATOM 1570 O O . PRO B 1 37 ? 8.5 -12.969 -20.75 1 95.81 37 PRO B O 1
ATOM 1573 N N . HIS B 1 38 ? 6.289 -12.664 -21.062 1 93.56 38 HIS B N 1
ATOM 1574 C CA . HIS B 1 38 ? 6.398 -11.211 -21.031 1 93.56 38 HIS B CA 1
ATOM 1575 C C . HIS B 1 38 ? 6.488 -10.703 -19.594 1 93.56 38 HIS B C 1
ATOM 1577 O O . HIS B 1 38 ? 6.852 -9.547 -19.359 1 93.56 38 HIS B O 1
ATOM 1583 N N . VAL B 1 39 ? 6.152 -11.602 -18.625 1 94.31 39 VAL B N 1
ATOM 1584 C CA . VAL B 1 39 ? 6.246 -11.258 -17.203 1 94.31 39 VAL B CA 1
ATOM 1585 C C . VAL B 1 39 ? 7.594 -11.703 -16.656 1 94.31 39 VAL B C 1
ATOM 1587 O O . VAL B 1 39 ? 8.312 -10.914 -16.031 1 94.31 39 VAL B O 1
ATOM 1590 N N . LEU B 1 40 ? 7.934 -12.914 -16.875 1 96.25 40 LEU B N 1
ATOM 1591 C CA . LEU B 1 40 ? 9.227 -13.477 -16.516 1 96.25 40 LEU B CA 1
ATOM 1592 C C . LEU B 1 40 ? 9.805 -14.297 -17.656 1 96.25 40 LEU B C 1
ATOM 1594 O O . LEU B 1 40 ? 9.086 -15.094 -18.281 1 96.25 40 LEU B O 1
ATOM 1598 N N . SER B 1 41 ? 11.102 -14.094 -17.828 1 96.06 41 SER B N 1
ATOM 1599 C CA . SER B 1 41 ? 11.727 -14.828 -18.906 1 96.06 41 SER B CA 1
ATOM 1600 C C . SER B 1 41 ? 12.359 -16.125 -18.406 1 96.06 41 SER B C 1
ATOM 1602 O O . SER B 1 41 ? 12.422 -17.109 -19.141 1 96.06 41 SER B O 1
ATOM 1604 N N . LYS B 1 42 ? 12.875 -16.047 -17.188 1 96.62 42 LYS B N 1
ATOM 1605 C CA . LYS B 1 42 ? 13.562 -17.234 -16.656 1 96.62 42 LYS B CA 1
ATOM 1606 C C . LYS B 1 42 ? 13.539 -17.234 -15.133 1 96.62 42 LYS B C 1
ATOM 1608 O O . LYS B 1 42 ? 13.602 -16.188 -14.5 1 96.62 42 LYS B O 1
ATOM 1613 N N . VAL B 1 43 ? 13.406 -18.406 -14.539 1 98.31 43 VAL B N 1
ATOM 1614 C CA . VAL B 1 43 ? 13.547 -18.625 -13.102 1 98.31 43 VAL B CA 1
ATOM 1615 C C . VAL B 1 43 ? 14.453 -19.828 -12.844 1 98.31 43 VAL B C 1
ATOM 1617 O O . VAL B 1 43 ? 14.203 -20.922 -13.359 1 98.31 43 VAL B O 1
ATOM 1620 N N . GLU B 1 44 ? 15.484 -19.562 -12.102 1 98.5 44 GLU B N 1
ATOM 1621 C CA . GLU B 1 44 ? 16.453 -20.609 -11.828 1 98.5 44 GLU B CA 1
ATOM 1622 C C . GLU B 1 44 ? 16.609 -20.844 -10.328 1 98.5 44 GLU B C 1
ATOM 1624 O O . GLU B 1 44 ? 16.688 -19.891 -9.555 1 98.5 44 GLU B O 1
ATOM 1629 N N . LEU B 1 45 ? 16.719 -22.078 -9.938 1 98.62 45 LEU B N 1
ATOM 1630 C CA . LEU B 1 45 ? 17 -22.438 -8.555 1 98.62 45 LEU B CA 1
ATOM 1631 C C . LEU B 1 45 ? 18.469 -22.203 -8.219 1 98.62 45 LEU B C 1
ATOM 1633 O O . LEU B 1 45 ? 19.359 -22.766 -8.867 1 98.62 45 LEU B O 1
ATOM 1637 N N . VAL B 1 46 ? 18.75 -21.328 -7.27 1 98.69 46 VAL B N 1
ATOM 1638 C CA . VAL B 1 46 ? 20.125 -21.062 -6.816 1 98.69 46 VAL B CA 1
ATOM 1639 C C . VAL B 1 46 ? 20.469 -22.016 -5.672 1 98.69 46 VAL B C 1
ATOM 1641 O O . VAL B 1 46 ? 21.547 -22.625 -5.672 1 98.69 46 VAL B O 1
ATOM 1644 N N . GLU B 1 47 ? 19.609 -22.172 -4.742 1 98.56 47 GLU B N 1
ATOM 1645 C CA . GLU B 1 47 ? 19.766 -23.094 -3.617 1 98.56 47 GLU B CA 1
ATOM 1646 C C . GLU B 1 47 ? 18.422 -23.406 -2.963 1 98.56 47 GLU B C 1
ATOM 1648 O O . GLU B 1 47 ? 17.484 -22.609 -3.033 1 98.56 47 GLU B O 1
ATOM 1653 N N . GLY B 1 48 ? 18.344 -24.609 -2.391 1 98.38 48 GLY B N 1
ATOM 1654 C CA . GLY B 1 48 ? 17.156 -25.016 -1.67 1 98.38 48 GLY B CA 1
ATOM 1655 C C . GLY B 1 48 ? 16.297 -26 -2.447 1 98.38 48 GLY B C 1
ATOM 1656 O O . GLY B 1 48 ? 16.703 -26.5 -3.496 1 98.38 48 GLY B O 1
ATOM 1657 N N . ASP B 1 49 ? 15.102 -26.344 -1.857 1 97.75 49 ASP B N 1
ATOM 1658 C CA . ASP B 1 49 ? 14.258 -27.406 -2.408 1 97.75 49 ASP B CA 1
ATOM 1659 C C . ASP B 1 49 ? 12.805 -26.953 -2.498 1 97.75 49 ASP B C 1
ATOM 1661 O O . ASP B 1 49 ? 11.898 -27.781 -2.611 1 97.75 49 ASP B O 1
ATOM 1665 N N . GLY B 1 50 ? 12.602 -25.797 -2.299 1 97.94 50 GLY B N 1
ATOM 1666 C CA . GLY B 1 50 ? 11.25 -25.266 -2.352 1 97.94 50 GLY B CA 1
ATOM 1667 C C . GLY B 1 50 ? 10.711 -24.859 -0.991 1 97.94 50 GLY B C 1
ATOM 1668 O O . GLY B 1 50 ? 9.664 -24.219 -0.896 1 97.94 50 GLY B O 1
ATOM 1669 N N . GLY B 1 51 ? 11.367 -25.188 0.037 1 98.31 51 GLY B N 1
ATOM 1670 C CA . GLY B 1 51 ? 11.008 -24.781 1.386 1 98.31 51 GLY B CA 1
ATOM 1671 C C . GLY B 1 51 ? 11.625 -23.453 1.786 1 98.31 51 GLY B C 1
ATOM 1672 O O . GLY B 1 51 ? 12.234 -22.766 0.958 1 98.31 51 GLY B O 1
ATOM 1673 N N . VAL B 1 52 ? 11.406 -23.078 3.078 1 98.75 52 VAL B N 1
ATOM 1674 C CA . VAL B 1 52 ? 11.953 -21.844 3.631 1 98.75 52 VAL B CA 1
ATOM 1675 C C . VAL B 1 52 ? 13.469 -21.797 3.41 1 98.75 52 VAL B C 1
ATOM 1677 O O . VAL B 1 52 ? 14.156 -22.797 3.609 1 98.75 52 VAL B O 1
ATOM 1680 N N . GLY B 1 53 ? 13.984 -20.672 2.965 1 98.75 53 GLY B N 1
ATOM 1681 C CA . GLY B 1 53 ? 15.414 -20.516 2.711 1 98.75 53 GLY B CA 1
ATOM 1682 C C . GLY B 1 53 ? 15.781 -20.734 1.256 1 98.75 53 GLY B C 1
ATOM 1683 O O . GLY B 1 53 ? 16.891 -20.391 0.837 1 98.75 53 GLY B O 1
ATOM 1684 N N . THR B 1 54 ? 14.906 -21.328 0.389 1 98.88 54 THR B N 1
ATOM 1685 C CA . THR B 1 54 ? 15.141 -21.516 -1.038 1 98.88 54 THR B CA 1
ATOM 1686 C C . THR B 1 54 ? 15.391 -20.188 -1.729 1 98.88 54 THR B C 1
ATOM 1688 O O . THR B 1 54 ? 14.711 -19.188 -1.443 1 98.88 54 THR B O 1
ATOM 1691 N N . VAL B 1 55 ? 16.375 -20.125 -2.568 1 98.94 55 VAL B N 1
ATOM 1692 C CA . VAL B 1 55 ? 16.719 -18.922 -3.312 1 98.94 55 VAL B CA 1
ATOM 1693 C C . VAL B 1 55 ? 16.531 -19.156 -4.809 1 98.94 55 VAL B C 1
ATOM 1695 O O . VAL B 1 55 ? 17 -20.172 -5.344 1 98.94 55 VAL B O 1
ATOM 1698 N N . LEU B 1 56 ? 15.805 -18.312 -5.449 1 98.88 56 LEU B N 1
ATOM 1699 C CA . LEU B 1 56 ? 15.625 -18.328 -6.895 1 98.88 56 LEU B CA 1
ATOM 1700 C C . LEU B 1 56 ? 16.281 -17.109 -7.539 1 98.88 56 LEU B C 1
ATOM 1702 O O . LEU B 1 56 ? 16.297 -16.016 -6.961 1 98.88 56 LEU B O 1
ATOM 1706 N N . LEU B 1 57 ? 16.906 -17.281 -8.68 1 98.75 57 LEU B N 1
ATOM 1707 C CA . LEU B 1 57 ? 17.281 -16.203 -9.594 1 98.75 57 LEU B CA 1
ATOM 1708 C C . LEU B 1 57 ? 16.188 -15.984 -10.633 1 98.75 57 LEU B C 1
ATOM 1710 O O . LEU B 1 57 ? 15.867 -16.875 -11.414 1 98.75 57 LEU B O 1
ATOM 1714 N N . VAL B 1 58 ? 15.594 -14.852 -10.602 1 98.12 58 VAL B N 1
ATOM 1715 C CA . VAL B 1 58 ? 14.484 -14.5 -11.484 1 98.12 58 VAL B CA 1
ATOM 1716 C C . VAL B 1 58 ? 14.961 -13.5 -12.539 1 98.12 58 VAL B C 1
ATOM 1718 O O . VAL B 1 58 ? 15.562 -12.477 -12.203 1 98.12 58 VAL B O 1
ATOM 1721 N N . THR B 1 59 ? 14.703 -13.734 -13.781 1 96.69 59 THR B N 1
ATOM 1722 C CA . THR B 1 59 ? 15.125 -12.875 -14.875 1 96.69 59 THR B CA 1
ATOM 1723 C C . THR B 1 59 ? 13.922 -12.289 -15.602 1 96.69 59 THR B C 1
ATOM 1725 O O . THR B 1 59 ? 12.977 -13.008 -15.945 1 96.69 59 THR B O 1
ATOM 1728 N N . PHE B 1 60 ? 13.977 -11.008 -15.75 1 94.5 60 PHE B N 1
ATOM 1729 C CA . PHE B 1 60 ? 12.922 -10.305 -16.484 1 94.5 60 PHE B CA 1
ATOM 1730 C C . PHE B 1 60 ? 13.156 -10.391 -17.984 1 94.5 60 PHE B C 1
ATOM 1732 O O . PHE B 1 60 ? 14.281 -10.625 -18.422 1 94.5 60 PHE B O 1
ATOM 1739 N N . PRO B 1 61 ? 12.055 -10.18 -18.719 1 92.5 61 PRO B N 1
ATOM 1740 C CA . PRO B 1 61 ? 12.273 -10.047 -20.156 1 92.5 61 PRO B CA 1
ATOM 1741 C C . PRO B 1 61 ? 13.055 -8.789 -20.531 1 92.5 61 PRO B C 1
ATOM 1743 O O . PRO B 1 61 ? 13.109 -7.836 -19.734 1 92.5 61 PRO B O 1
ATOM 1746 N N . PRO B 1 62 ? 13.812 -8.914 -21.688 1 82.75 62 PRO B N 1
ATOM 1747 C CA . PRO B 1 62 ? 14.57 -7.727 -22.078 1 82.75 62 PRO B CA 1
ATOM 1748 C C . PRO B 1 62 ? 13.695 -6.488 -22.219 1 82.75 62 PRO B C 1
ATOM 1750 O O . PRO B 1 62 ? 12.578 -6.57 -22.75 1 82.75 62 PRO B O 1
ATOM 1753 N N . ALA B 1 63 ? 13.922 -5.664 -21.375 1 73.75 63 ALA B N 1
ATOM 1754 C CA . ALA B 1 63 ? 13.289 -4.352 -21.5 1 73.75 63 ALA B CA 1
ATOM 1755 C C . ALA B 1 63 ? 14.336 -3.258 -21.688 1 73.75 63 ALA B C 1
ATOM 1757 O O . ALA B 1 63 ? 15.508 -3.547 -21.953 1 73.75 63 ALA B O 1
ATOM 1758 N N . GLY B 1 64 ? 13.914 -2.078 -21.672 1 62.62 64 GLY B N 1
ATOM 1759 C CA . GLY B 1 64 ? 14.859 -0.994 -21.875 1 62.62 64 GLY B CA 1
ATOM 1760 C C . GLY B 1 64 ? 16.016 -1.025 -20.891 1 62.62 64 GLY B C 1
ATOM 1761 O O . GLY B 1 64 ? 15.992 -1.785 -19.922 1 62.62 64 GLY B O 1
ATOM 1762 N N . ALA B 1 65 ? 17.078 -0.48 -21.172 1 53.25 65 ALA B N 1
ATOM 1763 C CA . ALA B 1 65 ? 18.375 -0.485 -20.469 1 53.25 65 ALA B CA 1
ATOM 1764 C C . ALA B 1 65 ? 18.188 -0.165 -18.984 1 53.25 65 ALA B C 1
ATOM 1766 O O . ALA B 1 65 ? 18.984 -0.603 -18.156 1 53.25 65 ALA B O 1
ATOM 1767 N N . SER B 1 66 ? 17.203 0.497 -18.672 1 61.03 66 SER B N 1
ATOM 1768 C CA . SER B 1 66 ? 17.109 1.011 -17.312 1 61.03 66 SER B CA 1
ATOM 1769 C C . SER B 1 66 ? 16.312 0.066 -16.422 1 61.03 66 SER B C 1
ATOM 1771 O O . SER B 1 66 ? 16.266 0.236 -15.195 1 61.03 66 SER B O 1
ATOM 1773 N N . GLU B 1 67 ? 15.781 -0.963 -16.969 1 65.88 67 GLU B N 1
ATOM 1774 C CA . GLU B 1 67 ? 14.984 -1.881 -16.156 1 65.88 67 GLU B CA 1
ATOM 1775 C C . GLU B 1 67 ? 15.836 -3.047 -15.656 1 65.88 67 GLU B C 1
ATOM 1777 O O . GLU B 1 67 ? 16.781 -3.469 -16.328 1 65.88 67 GLU B O 1
ATOM 1782 N N . PRO B 1 68 ? 15.578 -3.367 -14.391 1 71.38 68 PRO B N 1
ATOM 1783 C CA . PRO B 1 68 ? 16.359 -4.496 -13.875 1 71.38 68 PRO B CA 1
ATOM 1784 C C . PRO B 1 68 ? 16.297 -5.723 -14.781 1 71.38 68 PRO B C 1
ATOM 1786 O O . PRO B 1 68 ? 15.258 -5.98 -15.398 1 71.38 68 PRO B O 1
ATOM 1789 N N . ARG B 1 69 ? 17.422 -6.352 -14.766 1 83.25 69 ARG B N 1
ATOM 1790 C CA . ARG B 1 69 ? 17.531 -7.547 -15.594 1 83.25 69 ARG B CA 1
ATOM 1791 C C . ARG B 1 69 ? 17.141 -8.797 -14.812 1 83.25 69 ARG B C 1
ATOM 1793 O O . ARG B 1 69 ? 16.453 -9.68 -15.344 1 83.25 69 ARG B O 1
ATOM 1800 N N . SER B 1 70 ? 17.609 -8.688 -13.633 1 94.81 70 SER B N 1
ATOM 1801 C CA . SER B 1 70 ? 17.375 -9.867 -12.812 1 94.81 70 SER B CA 1
ATOM 1802 C C . SER B 1 70 ? 17.453 -9.539 -11.32 1 94.81 70 SER B C 1
ATOM 1804 O O . SER B 1 70 ? 17.906 -8.453 -10.945 1 94.81 70 SER B O 1
ATOM 1806 N N . TYR B 1 71 ? 16.891 -10.453 -10.516 1 97.56 71 TYR B N 1
ATOM 1807 C CA . TYR B 1 71 ? 17.016 -10.352 -9.062 1 97.56 71 TYR B CA 1
ATOM 1808 C C . TYR B 1 71 ? 16.953 -11.727 -8.406 1 97.56 71 TYR B C 1
ATOM 1810 O O . TYR B 1 71 ? 16.547 -12.703 -9.047 1 97.56 71 TYR B O 1
ATOM 1818 N N . LYS B 1 72 ? 17.422 -11.773 -7.199 1 98.56 72 LYS B N 1
ATOM 1819 C CA . LYS B 1 72 ? 17.281 -12.992 -6.398 1 98.56 72 LYS B CA 1
ATOM 1820 C C . LYS B 1 72 ? 16.234 -12.812 -5.305 1 98.56 72 LYS B C 1
ATOM 1822 O O . LYS B 1 72 ? 16.172 -11.758 -4.66 1 98.56 72 LYS B O 1
ATOM 1827 N N . GLU B 1 73 ? 15.469 -13.812 -5.156 1 98.75 73 GLU B N 1
ATOM 1828 C CA . GLU B 1 73 ? 14.516 -13.836 -4.047 1 98.75 73 GLU B CA 1
ATOM 1829 C C . GLU B 1 73 ? 14.75 -15.055 -3.154 1 98.75 73 GLU B C 1
ATOM 1831 O O . GLU B 1 73 ? 15.273 -16.078 -3.605 1 98.75 73 GLU B O 1
ATOM 1836 N N . LYS B 1 74 ? 14.414 -14.891 -1.896 1 98.94 74 LYS B N 1
ATOM 1837 C CA . LYS B 1 74 ? 14.523 -15.953 -0.901 1 98.94 74 LYS B CA 1
ATOM 1838 C C . LYS B 1 74 ? 13.18 -16.219 -0.226 1 98.94 74 LYS B C 1
ATOM 1840 O O . LYS B 1 74 ? 12.484 -15.281 0.177 1 98.94 74 LYS B O 1
ATOM 1845 N N . PHE B 1 75 ? 12.789 -17.484 -0.199 1 98.94 75 PHE B N 1
ATOM 1846 C CA . PHE B 1 75 ? 11.555 -17.844 0.486 1 98.94 75 PHE B CA 1
ATOM 1847 C C . PHE B 1 75 ? 11.695 -17.641 1.991 1 98.94 75 PHE B C 1
ATOM 1849 O O . PHE B 1 75 ? 12.539 -18.266 2.627 1 98.94 75 PHE B O 1
ATOM 1856 N N . LYS B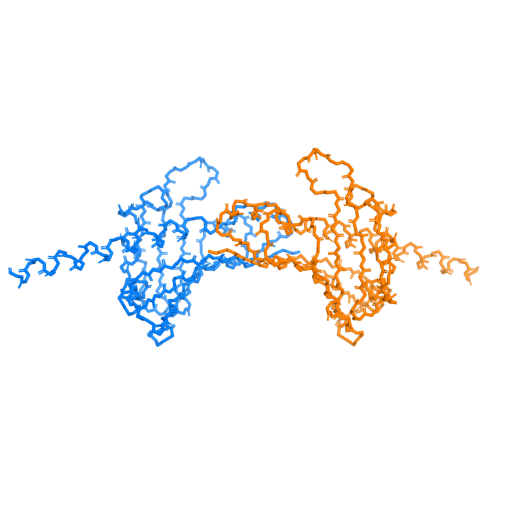 1 76 ? 10.852 -16.797 2.566 1 98.88 76 LYS B N 1
ATOM 1857 C CA . LYS B 1 76 ? 10.859 -16.516 3.998 1 98.88 76 LYS B CA 1
ATOM 1858 C C . LYS B 1 76 ? 9.797 -17.344 4.727 1 98.88 76 LYS B C 1
ATOM 1860 O O . LYS B 1 76 ? 9.969 -17.688 5.898 1 98.88 76 LYS B O 1
ATOM 1865 N N . VAL B 1 77 ? 8.719 -17.625 4.102 1 98.88 77 VAL B N 1
ATOM 1866 C CA . VAL B 1 77 ? 7.602 -18.391 4.637 1 98.88 77 VAL B CA 1
ATOM 1867 C C . VAL B 1 77 ? 7.082 -19.359 3.578 1 98.88 77 VAL B C 1
ATOM 1869 O O . VAL B 1 77 ? 6.879 -18.984 2.424 1 98.88 77 VAL B O 1
ATOM 1872 N N . VAL B 1 78 ? 6.977 -20.578 3.889 1 98.81 78 VAL B N 1
ATOM 1873 C CA . VAL B 1 78 ? 6.215 -21.578 3.154 1 98.81 78 VAL B CA 1
ATOM 1874 C C . VAL B 1 78 ? 5.352 -22.391 4.125 1 98.81 78 VAL B C 1
ATOM 1876 O O . VAL B 1 78 ? 5.832 -23.328 4.762 1 98.81 78 VAL B O 1
ATOM 1879 N N . ASP B 1 79 ? 4.117 -22.031 4.246 1 98.88 79 ASP B N 1
ATOM 1880 C CA . ASP B 1 79 ? 3.195 -22.625 5.207 1 98.88 79 ASP B CA 1
ATOM 1881 C C . ASP B 1 79 ? 2.141 -23.469 4.5 1 98.88 79 ASP B C 1
ATOM 1883 O O . ASP B 1 79 ? 1.146 -22.953 4 1 98.88 79 ASP B O 1
ATOM 1887 N N . HIS B 1 80 ? 2.291 -24.781 4.562 1 98.38 80 HIS B N 1
ATOM 1888 C CA . HIS B 1 80 ? 1.422 -25.688 3.828 1 98.38 80 HIS B CA 1
ATOM 1889 C C . HIS B 1 80 ? 0.089 -25.875 4.547 1 98.38 80 HIS B C 1
ATOM 1891 O O . HIS B 1 80 ? -0.863 -26.406 3.969 1 98.38 80 HIS B O 1
ATOM 1897 N N . GLU B 1 81 ? 0.003 -25.516 5.746 1 98.25 81 GLU B N 1
ATOM 1898 C CA . GLU B 1 81 ? -1.258 -25.594 6.477 1 98.25 81 GLU B CA 1
ATOM 1899 C C . GLU B 1 81 ? -2.158 -24.406 6.176 1 98.25 81 GLU B C 1
ATOM 1901 O O . GLU B 1 81 ? -3.363 -24.562 5.977 1 98.25 81 GLU B O 1
ATOM 1906 N N . LYS B 1 82 ? -1.588 -23.219 6.145 1 98.5 82 LYS B N 1
ATOM 1907 C CA . LYS B 1 82 ? -2.365 -22 5.938 1 98.5 82 LYS B CA 1
ATOM 1908 C C . LYS B 1 82 ? -2.348 -21.578 4.473 1 98.5 82 LYS B C 1
ATOM 1910 O O . LYS B 1 82 ? -3.057 -20.641 4.078 1 98.5 82 LYS B O 1
ATOM 1915 N N . TYR B 1 83 ? -1.524 -22.234 3.646 1 98.81 83 TYR B N 1
ATOM 1916 C CA . TYR B 1 83 ? -1.329 -21.953 2.23 1 98.81 83 TYR B CA 1
ATOM 1917 C C . TYR B 1 83 ? -0.805 -20.531 2.031 1 98.81 83 TYR B C 1
ATOM 1919 O O . TYR B 1 83 ? -1.41 -19.734 1.311 1 98.81 83 TYR B O 1
ATOM 1927 N N . ILE B 1 84 ? 0.351 -20.281 2.645 1 98.94 84 ILE B N 1
ATOM 1928 C CA . ILE B 1 84 ? 1.012 -18.984 2.562 1 98.94 84 ILE B CA 1
ATOM 1929 C C . ILE B 1 84 ? 2.457 -19.172 2.107 1 98.94 84 ILE B C 1
ATOM 1931 O O . ILE B 1 84 ? 3.158 -20.062 2.59 1 98.94 84 ILE B O 1
ATOM 1935 N N . LYS B 1 85 ? 2.885 -18.375 1.197 1 98.94 85 LYS B N 1
ATOM 1936 C CA . LYS B 1 85 ? 4.277 -18.312 0.757 1 98.94 85 LYS B CA 1
ATOM 1937 C C . LYS B 1 85 ? 4.758 -16.875 0.624 1 98.94 85 LYS B C 1
ATOM 1939 O O . LYS B 1 85 ? 4.066 -16.047 0.041 1 98.94 85 LYS B O 1
ATOM 1944 N N . GLU B 1 86 ? 5.898 -16.562 1.192 1 98.94 86 GLU B N 1
ATOM 1945 C CA . GLU B 1 86 ? 6.535 -15.25 1.074 1 98.94 86 GLU B CA 1
ATOM 1946 C C . GLU B 1 86 ? 7.934 -15.367 0.479 1 98.94 86 GLU B C 1
ATOM 1948 O O . GLU B 1 86 ? 8.703 -16.25 0.864 1 98.94 86 GLU B O 1
ATOM 1953 N N . ALA B 1 87 ? 8.188 -14.57 -0.451 1 98.88 87 ALA B N 1
ATOM 1954 C CA . ALA B 1 87 ? 9.523 -14.438 -1.028 1 98.88 87 ALA B CA 1
ATOM 1955 C C . ALA B 1 87 ? 10.016 -12.992 -0.972 1 98.88 87 ALA B C 1
ATOM 1957 O O . ALA B 1 87 ? 9.305 -12.078 -1.396 1 98.88 87 ALA B O 1
ATOM 1958 N N . GLU B 1 88 ? 11.195 -12.828 -0.445 1 98.88 88 GLU B N 1
ATOM 1959 C CA . GLU B 1 88 ? 11.781 -11.5 -0.331 1 98.88 88 GLU B CA 1
ATOM 1960 C C . GLU B 1 88 ? 12.969 -11.328 -1.273 1 98.88 88 GLU B C 1
ATOM 1962 O O . GLU B 1 88 ? 13.789 -12.234 -1.405 1 98.88 88 GLU B O 1
ATOM 1967 N N . THR B 1 89 ? 13.008 -10.164 -1.968 1 98.5 89 THR B N 1
ATOM 1968 C CA . THR B 1 89 ? 14.18 -9.844 -2.777 1 98.5 89 THR B CA 1
ATOM 1969 C C . THR B 1 89 ? 15.414 -9.68 -1.899 1 98.5 89 THR B C 1
ATOM 1971 O O . THR B 1 89 ? 15.391 -8.93 -0.924 1 98.5 89 THR B O 1
ATOM 1974 N N . VAL B 1 90 ? 16.438 -10.336 -2.273 1 98.69 90 VAL B N 1
ATOM 1975 C CA . VAL B 1 90 ? 17.625 -10.273 -1.414 1 98.69 90 VAL B CA 1
ATOM 1976 C C . VAL B 1 90 ? 18.812 -9.734 -2.201 1 98.69 90 VAL B C 1
ATOM 1978 O O . VAL B 1 90 ? 19.828 -9.367 -1.619 1 98.69 90 VAL B O 1
ATOM 1981 N N . GLU B 1 91 ? 18.766 -9.688 -3.521 1 98 91 GLU B N 1
ATOM 1982 C CA . GLU B 1 91 ? 19.828 -9.148 -4.371 1 98 91 GLU B CA 1
ATOM 1983 C C . GLU B 1 91 ? 19.266 -8.672 -5.711 1 98 91 GLU B C 1
ATOM 1985 O O . GLU B 1 91 ? 18.484 -9.383 -6.355 1 98 91 GLU B O 1
ATOM 1990 N N . GLY B 1 92 ? 19.656 -7.473 -6.121 1 96.38 92 GLY B N 1
ATOM 1991 C CA . GLY B 1 92 ? 19.312 -6.969 -7.441 1 96.38 92 GLY B CA 1
ATOM 1992 C C . GLY B 1 92 ? 17.875 -6.488 -7.531 1 96.38 92 GLY B C 1
ATOM 1993 O O . GLY B 1 92 ? 17.234 -6.207 -6.512 1 96.38 92 GLY B O 1
ATOM 1994 N N . GLY B 1 93 ? 17.484 -6.23 -8.781 1 93.88 93 GLY B N 1
ATOM 1995 C CA . GLY B 1 93 ? 16.094 -5.844 -9.031 1 93.88 93 GLY B CA 1
ATOM 1996 C C . GLY B 1 93 ? 15.719 -4.527 -8.383 1 93.88 93 GLY B C 1
ATOM 1997 O O . GLY B 1 93 ? 16.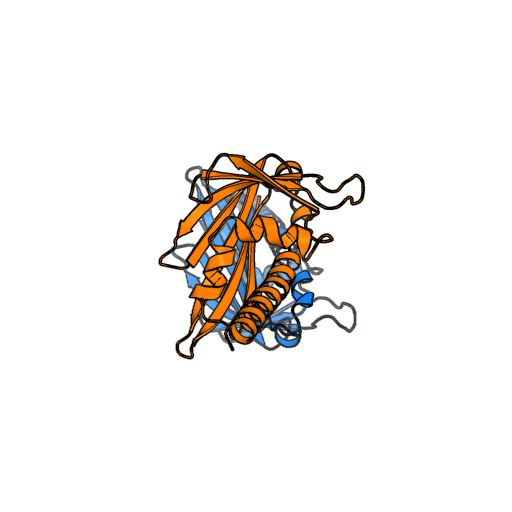406 -3.52 -8.555 1 93.88 93 GLY B O 1
ATOM 1998 N N . PHE B 1 94 ? 14.641 -4.594 -7.5 1 93.06 94 PHE B N 1
ATOM 1999 C CA . PHE B 1 94 ? 14.086 -3.398 -6.879 1 93.06 94 PHE B CA 1
ATOM 2000 C C . PHE B 1 94 ? 15.047 -2.824 -5.844 1 93.06 94 PHE B C 1
ATOM 2002 O O . PHE B 1 94 ? 15.031 -1.621 -5.578 1 93.06 94 PHE B O 1
ATOM 2009 N N . LEU B 1 95 ? 15.875 -3.68 -5.301 1 96.06 95 LEU B N 1
ATOM 2010 C CA . LEU B 1 95 ? 16.859 -3.174 -4.352 1 96.06 95 LEU B CA 1
ATOM 2011 C C . LEU B 1 95 ? 17.812 -2.199 -5.027 1 96.06 95 LEU B C 1
ATOM 2013 O O . LEU B 1 95 ? 18.219 -1.204 -4.426 1 96.06 95 LEU B O 1
ATOM 2017 N N . ASP B 1 96 ? 18.141 -2.482 -6.285 1 93.94 96 ASP B N 1
ATOM 2018 C CA . ASP B 1 96 ? 19.016 -1.6 -7.047 1 93.94 96 ASP B CA 1
ATOM 2019 C C . ASP B 1 96 ? 18.328 -0.268 -7.344 1 93.94 96 ASP B C 1
ATOM 2021 O O . ASP B 1 96 ? 18.984 0.698 -7.738 1 93.94 96 ASP B O 1
ATOM 2025 N N . LEU B 1 97 ? 17.062 -0.22 -7.164 1 93.31 97 LEU B N 1
ATOM 2026 C CA . LEU B 1 97 ? 16.297 0.983 -7.461 1 93.31 97 LEU B CA 1
ATOM 2027 C C . LEU B 1 97 ? 16 1.769 -6.184 1 93.31 97 LEU B C 1
ATOM 2029 O O . LEU B 1 97 ? 15.141 2.658 -6.184 1 93.31 97 LEU B O 1
ATOM 2033 N N . GLY B 1 98 ? 16.578 1.366 -5.109 1 95 98 GLY B N 1
ATOM 2034 C CA . GLY B 1 98 ? 16.469 2.141 -3.883 1 95 98 GLY B CA 1
ATOM 2035 C C . GLY B 1 98 ? 15.5 1.533 -2.877 1 95 98 GLY B C 1
ATOM 2036 O O . GLY B 1 98 ? 15.305 2.084 -1.793 1 95 98 GLY B O 1
ATOM 2037 N N . PHE B 1 99 ? 14.906 0.449 -3.199 1 96.94 99 PHE B N 1
ATOM 2038 C CA . PHE B 1 99 ? 14.031 -0.233 -2.252 1 96.94 99 PHE B CA 1
ATOM 2039 C C . PHE B 1 99 ? 14.852 -0.95 -1.183 1 96.94 99 PHE B C 1
ATOM 2041 O O . PHE B 1 99 ? 15.875 -1.564 -1.483 1 96.94 99 PHE B O 1
ATOM 2048 N N . ARG B 1 100 ? 14.43 -0.827 0.032 1 97.88 100 ARG B N 1
ATOM 2049 C CA . ARG B 1 100 ? 15.062 -1.507 1.154 1 97.88 100 ARG B CA 1
ATOM 2050 C C . ARG B 1 100 ? 14.391 -2.846 1.437 1 97.88 100 ARG B C 1
ATOM 2052 O O . ARG B 1 100 ? 14.992 -3.727 2.062 1 97.88 100 ARG B O 1
ATOM 2059 N N . LYS B 1 101 ? 13.211 -2.902 1.06 1 98.44 101 LYS B N 1
ATOM 2060 C CA . LYS B 1 101 ? 12.398 -4.109 1.194 1 98.44 101 LYS B CA 1
ATOM 2061 C C . LYS B 1 101 ? 11.477 -4.285 -0.006 1 98.44 101 LYS B C 1
ATOM 2063 O O . LYS B 1 101 ? 10.875 -3.318 -0.485 1 98.44 101 LYS B O 1
ATOM 2068 N N . TYR B 1 102 ? 11.414 -5.41 -0.465 1 98.44 102 TYR B N 1
ATOM 2069 C CA . TYR B 1 102 ? 10.453 -5.812 -1.485 1 98.44 102 TYR B CA 1
ATOM 2070 C C . TYR B 1 102 ? 10.07 -7.277 -1.318 1 98.44 102 TYR B C 1
ATOM 2072 O O . TYR B 1 102 ? 10.867 -8.172 -1.598 1 98.44 102 TYR B O 1
ATOM 2080 N N . LEU B 1 103 ? 8.875 -7.512 -0.896 1 98.81 103 LEU B N 1
ATOM 2081 C CA . LEU B 1 103 ? 8.383 -8.836 -0.546 1 98.81 103 LEU B CA 1
ATOM 2082 C C . LEU B 1 103 ? 7.098 -9.156 -1.303 1 98.81 103 LEU B C 1
ATOM 2084 O O . LEU B 1 103 ? 6.203 -8.312 -1.404 1 98.81 103 LEU B O 1
ATOM 2088 N N . VAL B 1 104 ? 7.082 -10.352 -1.883 1 98.81 104 VAL B N 1
ATOM 2089 C CA . VAL B 1 104 ? 5.863 -10.859 -2.502 1 98.81 104 VAL B CA 1
ATOM 2090 C C . VAL 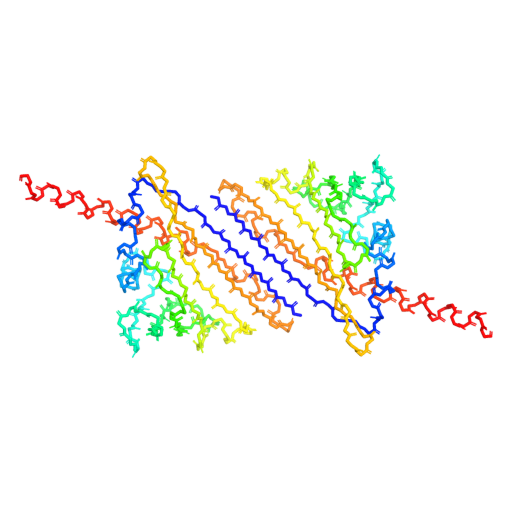B 1 104 ? 5.281 -11.984 -1.645 1 98.81 104 VAL B C 1
ATOM 2092 O O . VAL B 1 104 ? 6 -12.891 -1.228 1 98.81 104 VAL B O 1
ATOM 2095 N N . ARG B 1 105 ? 4.008 -11.891 -1.37 1 98.88 105 ARG B N 1
ATOM 2096 C CA . ARG B 1 105 ? 3.299 -12.867 -0.559 1 98.88 105 ARG B CA 1
ATOM 2097 C C . ARG B 1 105 ? 2.105 -13.445 -1.315 1 98.88 105 ARG B C 1
ATOM 2099 O O . ARG B 1 105 ? 1.332 -12.703 -1.922 1 98.88 105 ARG B O 1
ATOM 2106 N N . PHE B 1 106 ? 2.018 -14.758 -1.277 1 98.94 106 PHE B N 1
ATOM 2107 C CA . PHE B 1 106 ? 0.835 -15.445 -1.779 1 98.94 106 PHE B CA 1
ATOM 2108 C C . PHE B 1 106 ? 0.078 -16.125 -0.642 1 98.94 106 PHE B C 1
ATOM 2110 O O . PHE B 1 106 ? 0.688 -16.703 0.253 1 98.94 106 PHE B O 1
ATOM 2117 N N . GLU B 1 107 ? -1.184 -16.031 -0.673 1 98.94 107 GLU B N 1
ATOM 2118 C CA . GLU B 1 107 ? -2.09 -16.734 0.222 1 98.94 107 GLU B CA 1
ATOM 2119 C C . GLU B 1 107 ? -3.279 -17.312 -0.542 1 98.94 107 GLU B C 1
ATOM 2121 O O . GLU B 1 107 ? -3.936 -16.609 -1.306 1 98.94 107 GLU B O 1
ATOM 2126 N N . VAL B 1 108 ? -3.471 -18.562 -0.396 1 98.94 108 VAL B N 1
ATOM 2127 C CA . VAL B 1 108 ? -4.641 -19.203 -0.986 1 98.94 108 VAL B CA 1
ATOM 2128 C C . VAL B 1 108 ? -5.66 -19.531 0.106 1 98.94 108 VAL B C 1
ATOM 2130 O O . VAL B 1 108 ? -5.367 -20.297 1.03 1 98.94 108 VAL B O 1
ATOM 2133 N N . VAL B 1 109 ? -6.805 -18.938 -0.053 1 98.62 109 VAL B N 1
ATOM 2134 C CA . VAL B 1 109 ? -7.832 -19.078 0.973 1 98.62 109 VAL B CA 1
ATOM 2135 C C . VAL B 1 109 ? -9.008 -19.891 0.421 1 98.62 109 VAL B C 1
ATOM 2137 O O . VAL B 1 109 ? -9.664 -19.469 -0.53 1 98.62 109 VAL B O 1
ATOM 2140 N N . GLY B 1 110 ? -9.195 -21 1.044 1 98.12 110 GLY B N 1
ATOM 2141 C CA . GLY B 1 110 ? -10.344 -21.812 0.658 1 98.12 110 GLY B CA 1
ATOM 2142 C C . GLY B 1 110 ? -11.656 -21.266 1.186 1 98.12 110 GLY B C 1
ATOM 2143 O O . GLY B 1 110 ? -11.719 -20.75 2.301 1 98.12 110 GLY B O 1
ATOM 2144 N N . LYS B 1 111 ? -12.656 -21.422 0.397 1 96.88 111 LYS B N 1
ATOM 2145 C CA . LYS B 1 111 ? -14.008 -21.062 0.814 1 96.88 111 LYS B CA 1
ATOM 2146 C C . LYS B 1 111 ? -14.836 -22.312 1.101 1 96.88 111 LYS B C 1
ATOM 2148 O O . LYS B 1 111 ? -14.477 -23.422 0.687 1 96.88 111 LYS B O 1
ATOM 2153 N N . GLU B 1 112 ? -15.992 -22.125 1.711 1 93.19 112 GLU B N 1
ATOM 2154 C CA . GLU B 1 112 ? -16.844 -23.234 2.137 1 93.19 112 GLU B CA 1
ATOM 2155 C C . GLU B 1 112 ? -17.453 -23.953 0.938 1 93.19 112 GLU B C 1
ATOM 2157 O O . GLU B 1 112 ? -17.703 -25.156 0.993 1 93.19 112 GLU B O 1
ATOM 2162 N N . ASP B 1 113 ? -17.609 -23.359 -0.164 1 94.75 113 ASP B N 1
ATOM 2163 C CA . ASP B 1 113 ? -18.297 -23.938 -1.314 1 94.75 113 ASP B CA 1
ATOM 2164 C C . ASP B 1 113 ? -17.297 -24.656 -2.227 1 94.75 113 ASP B C 1
ATOM 2166 O O . ASP B 1 113 ? -17.641 -25.047 -3.346 1 94.75 113 ASP B O 1
ATOM 2170 N N . GLY B 1 114 ? -16.125 -24.781 -1.776 1 94.94 114 GLY B N 1
ATOM 2171 C CA . GLY B 1 114 ? -15.125 -25.531 -2.539 1 94.94 114 GLY B CA 1
ATOM 2172 C C . GLY B 1 114 ? -14.328 -24.656 -3.484 1 94.94 114 GLY B C 1
ATOM 2173 O O . GLY B 1 114 ? -13.469 -25.141 -4.219 1 94.94 114 GLY B O 1
ATOM 2174 N N . THR B 1 115 ? -14.641 -23.328 -3.518 1 97.31 115 THR B N 1
ATOM 2175 C CA . THR B 1 115 ? -13.898 -22.344 -4.301 1 97.31 115 THR B CA 1
ATOM 2176 C C . THR B 1 115 ? -12.766 -21.734 -3.473 1 97.31 115 THR B C 1
ATOM 2178 O O . THR B 1 115 ? -12.57 -22.109 -2.312 1 97.31 115 THR B O 1
ATOM 2181 N N . SER B 1 116 ? -11.953 -20.953 -4.156 1 98.69 116 SER B N 1
ATOM 2182 C CA . SER B 1 116 ? -10.867 -20.344 -3.408 1 98.69 116 SER B CA 1
ATOM 2183 C C . SER B 1 116 ? -10.539 -18.953 -3.945 1 98.69 116 SER B C 1
ATOM 2185 O O . SER B 1 116 ? -11.039 -18.547 -5 1 98.69 116 SER B O 1
ATOM 2187 N N . VAL B 1 117 ? -9.812 -18.219 -3.16 1 98.62 117 VAL B N 1
ATOM 2188 C CA . VAL B 1 117 ? -9.289 -16.906 -3.527 1 98.62 117 VAL B CA 1
ATOM 2189 C C . VAL B 1 117 ? -7.762 -16.922 -3.447 1 98.62 117 VAL B C 1
ATOM 2191 O O . VAL B 1 117 ? -7.188 -17.375 -2.451 1 98.62 117 VAL B O 1
ATOM 2194 N N . ILE B 1 118 ? -7.137 -16.578 -4.531 1 98.88 118 ILE B N 1
ATOM 2195 C CA . ILE B 1 118 ? -5.699 -16.328 -4.527 1 98.88 118 ILE B CA 1
ATOM 2196 C C . ILE B 1 118 ? -5.43 -14.867 -4.164 1 98.88 118 ILE B C 1
ATOM 2198 O O . ILE B 1 118 ? -5.754 -13.953 -4.93 1 98.88 118 ILE B O 1
ATOM 2202 N N . ARG B 1 119 ? -4.848 -14.617 -3.051 1 98.69 119 ARG B N 1
ATOM 2203 C CA . ARG B 1 119 ? -4.457 -13.273 -2.645 1 98.69 119 ARG B CA 1
ATOM 2204 C C . ARG B 1 119 ? -2.957 -13.062 -2.832 1 98.69 119 ARG B C 1
ATOM 2206 O O . ARG B 1 119 ? -2.145 -13.797 -2.268 1 98.69 119 ARG B O 1
ATOM 2213 N N . SER B 1 120 ? -2.615 -12.109 -3.607 1 98.81 120 SER B N 1
ATOM 2214 C CA . SER B 1 120 ? -1.229 -11.719 -3.846 1 98.81 120 SER B CA 1
ATOM 2215 C C . SER B 1 120 ? -0.932 -10.344 -3.258 1 98.81 120 SER B C 1
ATOM 2217 O O . SER B 1 120 ? -1.693 -9.398 -3.463 1 98.81 120 SER B O 1
ATOM 2219 N N . THR B 1 121 ? 0.159 -10.227 -2.572 1 98.81 121 THR B N 1
ATOM 2220 C CA . THR B 1 121 ? 0.509 -8.977 -1.899 1 98.81 121 THR B CA 1
ATOM 2221 C C . THR B 1 121 ? 1.955 -8.594 -2.195 1 98.81 121 THR B C 1
ATOM 2223 O O . THR B 1 121 ? 2.84 -9.453 -2.223 1 98.81 121 THR B O 1
ATOM 2226 N N . VAL B 1 122 ? 2.205 -7.332 -2.439 1 98.69 122 VAL B N 1
ATOM 2227 C CA . VAL B 1 122 ? 3.547 -6.762 -2.492 1 98.69 122 VAL B CA 1
ATOM 2228 C C . VAL B 1 122 ? 3.758 -5.82 -1.31 1 98.69 122 VAL B C 1
ATOM 2230 O O . VAL B 1 122 ? 2.949 -4.922 -1.071 1 98.69 122 VAL B O 1
ATOM 2233 N N . GLU B 1 123 ? 4.742 -6.078 -0.577 1 98.81 123 GLU B N 1
ATOM 2234 C CA . GLU B 1 123 ? 5.176 -5.184 0.492 1 98.81 123 GLU B CA 1
ATOM 2235 C C . GLU B 1 123 ? 6.523 -4.551 0.168 1 98.81 123 GLU B C 1
ATOM 2237 O O . GLU B 1 123 ? 7.434 -5.227 -0.312 1 98.81 123 GLU B O 1
ATOM 2242 N N . TYR B 1 124 ? 6.66 -3.238 0.484 1 98.62 124 TYR B N 1
ATOM 2243 C CA . TYR B 1 124 ? 7.898 -2.574 0.095 1 98.62 124 TYR B CA 1
ATOM 2244 C C . TYR B 1 124 ? 8.211 -1.415 1.032 1 98.62 124 TYR B C 1
ATOM 2246 O O . TYR B 1 124 ? 7.328 -0.917 1.732 1 98.62 124 TYR B O 1
ATOM 2254 N N . GLU B 1 125 ? 9.422 -1.114 1.119 1 98.38 125 GLU B N 1
ATOM 2255 C CA . GLU B 1 125 ? 9.977 0.1 1.712 1 98.38 125 GLU B CA 1
ATOM 2256 C C . GLU B 1 125 ? 11 0.746 0.788 1 98.38 125 GLU B C 1
ATOM 2258 O O . GLU B 1 125 ? 11.805 0.051 0.159 1 98.38 125 GLU B O 1
ATOM 2263 N N . VAL B 1 126 ? 10.992 2.014 0.737 1 97.38 126 VAL B N 1
ATOM 2264 C CA . VAL B 1 126 ? 11.914 2.717 -0.149 1 97.38 126 VAL B CA 1
ATOM 2265 C C . VAL B 1 126 ? 12.469 3.953 0.556 1 97.38 126 VAL B C 1
ATOM 2267 O O . VAL B 1 126 ? 11.766 4.582 1.357 1 97.38 126 VAL B O 1
ATOM 2270 N N . ASP B 1 127 ? 13.719 4.207 0.267 1 94.94 127 ASP B N 1
ATOM 2271 C CA . ASP B 1 127 ? 14.328 5.395 0.857 1 94.94 127 ASP B CA 1
ATOM 2272 C C . ASP B 1 127 ? 13.719 6.672 0.285 1 94.94 127 ASP B C 1
ATOM 2274 O O . ASP B 1 127 ? 13.188 6.664 -0.827 1 94.94 127 ASP B O 1
ATOM 2278 N N . ALA B 1 128 ? 13.844 7.734 1.034 1 91 128 ALA B N 1
ATOM 2279 C CA . ALA B 1 128 ? 13.242 9.008 0.664 1 91 128 ALA B CA 1
ATOM 2280 C C . ALA B 1 128 ? 13.773 9.5 -0.676 1 91 128 ALA B C 1
ATOM 2282 O O . ALA B 1 128 ? 13.039 10.094 -1.469 1 91 128 ALA B O 1
ATOM 2283 N N . GLU B 1 129 ? 15.062 9.227 -0.953 1 93.62 129 GLU B N 1
ATOM 2284 C CA . GLU B 1 129 ? 15.711 9.695 -2.168 1 93.62 129 GLU B CA 1
ATOM 2285 C C . GLU B 1 129 ? 15.109 9.047 -3.41 1 93.62 129 GLU B C 1
ATOM 2287 O O . GLU B 1 129 ? 15.133 9.633 -4.496 1 93.62 129 GLU B O 1
ATOM 2292 N N . HIS B 1 130 ? 14.531 7.895 -3.184 1 94.75 130 HIS B N 1
ATOM 2293 C CA . HIS B 1 130 ? 14 7.148 -4.316 1 94.75 130 HIS B CA 1
ATOM 2294 C C . HIS B 1 130 ? 12.484 6.992 -4.215 1 94.75 130 HIS B C 1
ATOM 2296 O O . HIS B 1 130 ? 11.906 6.066 -4.797 1 94.75 130 HIS B O 1
ATOM 2302 N N . ALA B 1 131 ? 11.828 7.883 -3.533 1 91.62 131 ALA B N 1
ATOM 2303 C CA . ALA B 1 131 ? 10.398 7.793 -3.232 1 91.62 131 ALA B CA 1
ATOM 2304 C C . ALA B 1 131 ? 9.57 7.75 -4.512 1 91.62 131 ALA B C 1
ATOM 2306 O O . ALA B 1 131 ? 8.523 7.105 -4.559 1 91.62 131 ALA B O 1
ATOM 2307 N N . LYS B 1 132 ? 10.016 8.336 -5.547 1 90.62 132 LYS B N 1
ATOM 2308 C CA . LYS B 1 132 ? 9.281 8.383 -6.809 1 90.62 132 LYS B CA 1
ATOM 2309 C C . LYS B 1 132 ? 9.172 6.988 -7.426 1 90.62 132 LYS B C 1
ATOM 2311 O O . LYS B 1 132 ? 8.281 6.734 -8.242 1 90.62 132 LYS B O 1
ATOM 2316 N N . ASN B 1 133 ? 10.078 6.078 -7.055 1 92.62 133 ASN B N 1
ATOM 2317 C CA . ASN B 1 133 ? 10.094 4.734 -7.629 1 92.62 133 ASN B CA 1
ATOM 2318 C C . ASN B 1 133 ? 8.93 3.891 -7.113 1 92.62 133 ASN B C 1
ATOM 2320 O O . ASN B 1 133 ? 8.664 2.812 -7.645 1 92.62 133 ASN B O 1
ATOM 2324 N N . VAL B 1 134 ? 8.18 4.438 -6.176 1 93.06 134 VAL B N 1
ATOM 2325 C CA . VAL B 1 134 ? 7.004 3.756 -5.652 1 93.06 134 VAL B CA 1
ATOM 2326 C C . VAL B 1 134 ? 6.004 3.514 -6.781 1 93.06 134 VAL B C 1
ATOM 2328 O O . VAL B 1 134 ? 5.27 2.521 -6.766 1 93.06 134 VAL B O 1
ATOM 2331 N N . SER B 1 135 ? 6.031 4.395 -7.773 1 90.38 135 SER B N 1
ATOM 2332 C CA . SER B 1 135 ? 5.105 4.289 -8.891 1 90.38 135 SER B CA 1
ATOM 2333 C C . SER B 1 135 ? 5.352 3.02 -9.695 1 90.38 135 SER B C 1
ATOM 2335 O O . SER B 1 135 ? 4.516 2.617 -10.508 1 90.38 135 SER B O 1
ATOM 2337 N N . LEU B 1 136 ? 6.477 2.354 -9.469 1 91 136 LEU B N 1
ATOM 2338 C CA . LEU B 1 136 ? 6.828 1.133 -10.188 1 91 136 LEU B CA 1
ATOM 2339 C C . LEU B 1 136 ? 6.191 -0.087 -9.531 1 91 136 LEU B C 1
ATOM 2341 O O . LEU B 1 136 ? 6.148 -1.167 -10.125 1 91 136 LEU B O 1
ATOM 2345 N N . VAL B 1 137 ? 5.734 0.055 -8.289 1 95 137 VAL B N 1
ATOM 2346 C CA . VAL B 1 137 ? 5.164 -1.07 -7.559 1 95 137 VAL B CA 1
ATOM 2347 C C . VAL B 1 137 ? 3.738 -1.329 -8.039 1 95 137 VAL B C 1
ATOM 2349 O O . VAL B 1 137 ? 2.914 -0.413 -8.078 1 95 137 VAL B O 1
ATOM 2352 N N . SER B 1 138 ? 3.516 -2.549 -8.383 1 94.56 138 SER B N 1
ATOM 2353 C CA . SER B 1 138 ? 2.209 -2.93 -8.914 1 94.56 138 SER B CA 1
ATOM 2354 C C . SER B 1 138 ? 1.909 -4.398 -8.641 1 94.56 138 SER B C 1
ATOM 2356 O O . SER B 1 138 ? 2.826 -5.203 -8.453 1 94.56 138 SER B O 1
ATOM 2358 N N . THR B 1 139 ? 0.593 -4.727 -8.633 1 96.38 139 THR B N 1
ATOM 2359 C CA . THR B 1 139 ? 0.186 -6.121 -8.516 1 96.38 139 THR B CA 1
ATOM 2360 C C . THR B 1 139 ? -0.263 -6.672 -9.867 1 96.38 139 THR B C 1
ATOM 2362 O O . THR B 1 139 ? -0.786 -7.789 -9.945 1 96.38 139 THR B O 1
ATOM 2365 N N . GLU B 1 140 ? -0.048 -5.895 -10.93 1 94.44 140 GLU B N 1
ATOM 2366 C CA . GLU B 1 140 ? -0.58 -6.285 -12.234 1 94.44 140 GLU B CA 1
ATOM 2367 C C . GLU B 1 140 ? 0.002 -7.617 -12.688 1 94.44 140 GLU B C 1
ATOM 2369 O O . GLU B 1 140 ? -0.726 -8.484 -13.188 1 94.44 140 GLU B O 1
ATOM 2374 N N . ALA B 1 141 ? 1.311 -7.793 -12.547 1 95.75 141 ALA B N 1
ATOM 2375 C CA . ALA B 1 141 ? 1.957 -9.039 -12.945 1 95.75 141 ALA B CA 1
ATOM 2376 C C . ALA B 1 141 ? 1.405 -10.227 -12.156 1 95.75 141 ALA B C 1
ATOM 2378 O O . ALA B 1 141 ? 1.186 -11.305 -12.711 1 95.75 141 ALA B O 1
ATOM 2379 N N . LEU B 1 142 ? 1.16 -10 -10.875 1 97.75 142 LEU B N 1
ATOM 2380 C CA . LEU B 1 142 ? 0.66 -11.062 -10 1 97.75 142 LEU B CA 1
ATOM 2381 C C . LEU B 1 142 ? -0.775 -11.43 -10.367 1 97.75 142 LEU B C 1
ATOM 2383 O O . LEU B 1 142 ? -1.165 -12.594 -10.266 1 97.75 142 LEU B O 1
ATOM 2387 N N . ALA B 1 143 ? -1.561 -10.43 -10.75 1 97 143 ALA B N 1
ATOM 2388 C CA . ALA B 1 143 ? -2.914 -10.688 -11.242 1 97 143 ALA B CA 1
ATOM 2389 C C . ALA B 1 143 ? -2.891 -11.586 -12.477 1 97 143 ALA B C 1
ATOM 2391 O O . ALA B 1 143 ? -3.654 -12.547 -12.562 1 97 143 ALA B O 1
ATOM 2392 N N . SER B 1 144 ? -1.992 -11.258 -13.391 1 97.56 144 SER B N 1
ATOM 2393 C CA . SER B 1 144 ? -1.86 -12.062 -14.602 1 97.56 144 SER B CA 1
ATOM 2394 C C . SER B 1 144 ? -1.449 -13.492 -14.281 1 97.56 144 SER B C 1
ATOM 2396 O O . SER B 1 144 ? -1.941 -14.438 -14.898 1 97.56 144 SER B O 1
ATOM 2398 N N . VAL B 1 145 ? -0.575 -13.648 -13.359 1 98.56 145 VAL B N 1
ATOM 2399 C CA . VAL B 1 145 ? -0.117 -14.977 -12.945 1 98.56 145 VAL B CA 1
ATOM 2400 C C . VAL B 1 145 ? -1.291 -15.781 -12.391 1 98.56 145 VAL B C 1
ATOM 2402 O O . VAL B 1 145 ? -1.473 -16.938 -12.75 1 98.56 145 VAL B O 1
ATOM 2405 N N . ALA B 1 146 ? -2.084 -15.164 -11.547 1 98.62 146 ALA B N 1
ATOM 2406 C CA . ALA B 1 146 ? -3.223 -15.859 -10.945 1 98.62 146 ALA B CA 1
ATOM 2407 C C . ALA B 1 146 ? -4.172 -16.375 -12.023 1 98.62 146 ALA B C 1
ATOM 2409 O O . ALA B 1 146 ? -4.625 -17.531 -11.953 1 98.62 146 ALA B O 1
ATOM 2410 N N . GLU B 1 147 ? -4.402 -15.539 -12.953 1 98.19 147 GLU B N 1
ATOM 2411 C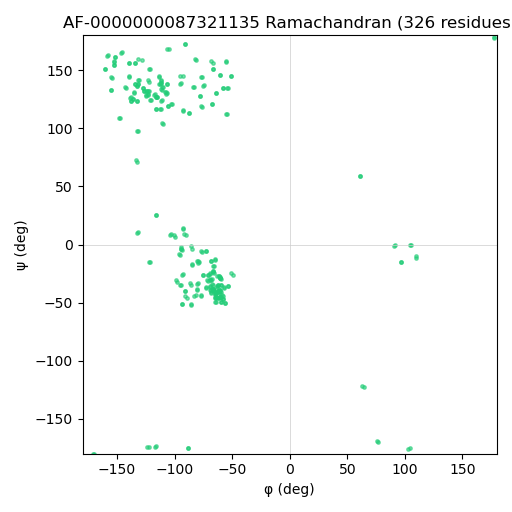 CA . GLU B 1 147 ? -5.293 -15.93 -14.039 1 98.19 147 GLU B CA 1
ATOM 2412 C C . GLU B 1 147 ? -4.707 -17.078 -14.844 1 98.19 147 GLU B C 1
ATOM 2414 O O . GLU B 1 147 ? -5.387 -18.078 -15.102 1 98.19 147 GLU B O 1
ATOM 2419 N N . ALA B 1 148 ? -3.471 -16.969 -15.25 1 98.69 148 ALA B N 1
ATOM 2420 C CA . ALA B 1 148 ? -2.812 -17.953 -16.109 1 98.69 148 ALA B CA 1
ATOM 2421 C C . ALA B 1 148 ? -2.666 -19.297 -15.391 1 98.69 148 ALA B C 1
ATOM 2423 O O . ALA B 1 148 ? -2.896 -20.359 -15.984 1 98.69 148 ALA B O 1
ATOM 2424 N N . ILE B 1 149 ? -2.295 -19.266 -14.141 1 98.75 149 ILE B N 1
ATOM 2425 C CA . ILE B 1 149 ? -2.076 -20.484 -13.383 1 98.75 149 ILE B CA 1
ATOM 2426 C C . ILE B 1 149 ? -3.408 -21.203 -13.164 1 98.75 149 ILE B C 1
ATOM 2428 O O . ILE B 1 149 ? -3.484 -22.438 -13.25 1 98.75 149 ILE B O 1
ATOM 2432 N N . THR B 1 150 ? -4.453 -20.422 -12.859 1 98.69 150 THR B N 1
ATOM 2433 C CA . THR B 1 150 ? -5.777 -21 -12.695 1 98.69 150 THR B CA 1
ATOM 2434 C C . THR B 1 150 ? -6.211 -21.734 -13.961 1 98.69 150 THR B C 1
ATOM 2436 O O . THR B 1 150 ? -6.68 -22.875 -13.898 1 98.69 150 THR B O 1
ATOM 2439 N N . LYS B 1 151 ? -6.031 -21.094 -15.078 1 98.25 151 LYS B N 1
ATOM 2440 C CA . LYS B 1 151 ? -6.367 -21.719 -16.359 1 98.25 151 LYS B CA 1
ATOM 2441 C C . LYS B 1 151 ? -5.551 -22.984 -16.594 1 98.25 151 LYS B C 1
ATOM 2443 O O . LYS B 1 151 ? -6.086 -24 -17.047 1 98.25 151 LYS B O 1
ATOM 2448 N N . TYR B 1 152 ? -4.309 -22.938 -16.344 1 98.56 152 TYR B N 1
ATOM 2449 C CA . TYR B 1 152 ? -3.41 -24.078 -16.5 1 98.56 152 TYR B CA 1
ATOM 2450 C C . TYR B 1 152 ? -3.9 -25.281 -15.68 1 98.56 152 TYR B C 1
ATOM 2452 O O . TYR B 1 152 ? -3.971 -26.391 -16.188 1 98.56 152 TYR B O 1
ATOM 2460 N N . ILE B 1 153 ? -4.18 -25.016 -14.391 1 98.31 153 ILE B N 1
ATOM 2461 C CA . ILE B 1 153 ? -4.602 -26.094 -13.5 1 98.31 153 ILE B CA 1
ATOM 2462 C C . ILE B 1 153 ? -5.883 -26.734 -14.039 1 98.31 153 ILE B C 1
ATOM 2464 O O . ILE B 1 153 ? -6.023 -27.953 -14.039 1 98.31 153 ILE B O 1
ATOM 2468 N N . LYS B 1 154 ? -6.77 -25.891 -14.523 1 97.56 154 LYS B N 1
ATOM 2469 C CA . LYS B 1 154 ? -8.031 -26.391 -15.07 1 97.56 154 LYS B CA 1
ATOM 2470 C C . LYS B 1 154 ? -7.789 -27.266 -16.297 1 97.56 154 LYS B C 1
ATOM 2472 O O . LYS B 1 154 ? -8.422 -28.312 -16.438 1 97.56 154 LYS B O 1
ATOM 2477 N N . GLU B 1 155 ? -6.918 -26.859 -17.109 1 96.5 155 GLU B N 1
ATOM 2478 C CA . GLU B 1 155 ? -6.602 -27.625 -18.312 1 96.5 155 GLU B CA 1
ATOM 2479 C C . GLU B 1 155 ? -5.941 -28.953 -17.953 1 96.5 155 GLU B C 1
ATOM 2481 O O . GLU B 1 155 ? -6.195 -29.969 -18.609 1 96.5 155 GLU B O 1
ATOM 2486 N N . GLN B 1 156 ? -5.109 -28.906 -16.969 1 95.12 156 GLN B N 1
ATOM 2487 C CA . GLN B 1 156 ? -4.453 -30.141 -16.531 1 95.12 156 GLN B CA 1
ATOM 2488 C C . GLN B 1 156 ? -5.457 -31.125 -15.953 1 95.12 156 GLN B C 1
ATOM 2490 O O . GLN B 1 156 ? -5.336 -32.344 -16.156 1 95.12 156 GLN B O 1
ATOM 2495 N N . LYS B 1 157 ? -6.379 -30.672 -15.227 1 92.81 157 LYS B N 1
ATOM 2496 C CA . LYS B 1 157 ? -7.391 -31.531 -14.617 1 92.81 157 LYS B CA 1
ATOM 2497 C C . LYS B 1 157 ? -8.32 -32.125 -15.672 1 92.81 157 LYS B C 1
ATOM 2499 O O . LYS B 1 157 ? -8.773 -33.25 -15.547 1 92.81 157 LYS B O 1
ATOM 2504 N N . LYS B 1 158 ? -8.688 -31.359 -16.672 1 90.81 158 LYS B N 1
ATOM 2505 C CA . LYS B 1 158 ? -9.523 -31.859 -17.75 1 90.81 158 LYS B CA 1
ATOM 2506 C C . LYS B 1 158 ? -8.812 -32.938 -18.547 1 90.81 158 LYS B C 1
ATOM 2508 O O . LYS B 1 158 ? -9.422 -33.938 -18.938 1 90.81 158 LYS B O 1
ATOM 2513 N N . SER B 1 159 ? -7.594 -32.656 -18.719 1 87.88 159 SER B N 1
ATOM 2514 C CA . SER B 1 159 ? -6.816 -33.625 -19.5 1 87.88 159 SER B CA 1
ATOM 2515 C C . SER B 1 159 ? -6.66 -34.938 -18.766 1 87.88 159 SER B C 1
ATOM 2517 O O . SER B 1 159 ? -6.656 -36 -19.375 1 87.88 159 SER B O 1
ATOM 2519 N N . HIS B 1 160 ? -6.555 -34.875 -17.469 1 84.56 160 HIS B N 1
ATOM 2520 C CA . HIS B 1 160 ? -6.414 -36.094 -16.672 1 84.56 160 HIS B CA 1
ATOM 2521 C C . HIS B 1 160 ? -7.73 -36.875 -16.594 1 84.56 160 HIS B C 1
ATOM 2523 O O . HIS B 1 160 ? -7.734 -38.094 -16.578 1 84.56 160 HIS B O 1
ATOM 2529 N N . GLU B 1 161 ? -8.797 -36.156 -16.531 1 80.69 161 GLU B N 1
ATOM 2530 C CA . GLU B 1 161 ? -10.109 -36.812 -16.516 1 80.69 161 GLU B CA 1
ATOM 2531 C C . GLU B 1 161 ? -10.398 -37.5 -17.844 1 80.69 161 GLU B C 1
ATOM 2533 O O . GLU B 1 161 ? -10.969 -38.594 -17.859 1 80.69 161 GLU B O 1
ATOM 2538 N N . GLN B 1 162 ? -10.031 -36.938 -18.938 1 78.56 162 GLN B N 1
ATOM 2539 C CA . GLN B 1 162 ? -10.25 -37.5 -20.25 1 78.56 162 GLN B CA 1
ATOM 2540 C C . GLN B 1 162 ? -9.352 -38.719 -20.469 1 78.56 162 GLN B C 1
ATOM 2542 O O . GLN B 1 162 ? -9.727 -39.656 -21.188 1 78.56 162 GLN B O 1
ATOM 2547 N N . ALA B 1 163 ? -8.258 -38.656 -19.875 1 75.94 163 ALA B N 1
ATOM 2548 C CA . ALA B 1 163 ? -7.309 -39.75 -20.062 1 75.94 163 ALA B CA 1
ATOM 2549 C C . ALA B 1 163 ? -7.727 -41 -19.266 1 75.94 163 ALA B C 1
ATOM 2551 O O . ALA B 1 163 ? -7.441 -42.125 -19.672 1 75.94 163 ALA B O 1
ATOM 2552 N N . ASN B 1 164 ? -8.438 -40.719 -18.234 1 73.06 164 ASN B N 1
ATOM 2553 C CA . ASN B 1 164 ? -8.852 -41.812 -17.391 1 73.06 164 ASN B CA 1
ATOM 2554 C C . ASN B 1 164 ? -10.242 -42.312 -17.766 1 73.06 164 ASN B C 1
ATOM 2556 O O . ASN B 1 164 ? -10.766 -43.25 -17.125 1 73.06 164 ASN B O 1
ATOM 2560 N N . GLU B 1 165 ? -10.883 -41.75 -18.688 1 64.44 165 GLU B N 1
ATOM 2561 C CA . GLU B 1 165 ? -12.125 -42.281 -19.234 1 64.44 165 GLU B CA 1
ATOM 2562 C C . GLU B 1 165 ? -11.859 -43.188 -20.438 1 64.44 165 GLU B C 1
ATOM 2564 O O . GLU B 1 165 ? -10.914 -42.938 -21.203 1 64.44 165 GLU B O 1
#

Foldseek 3Di:
DDWDKDKDKDWALAFLLLLLVCVLFCNLQVCCCVQPVQAWPHKAWPDDGRAFQTKIKTAHPDDPPPAWGIFMWGWHDRDSVQSKTKIWTDGTGVVVLFWPTWMKMWGWAGDPVRIIMIMIMIITHGDPVNVVCVVVDDCVSVVVSVVRSSVVSVVVVVVVVVVVD/DDWDKDKDKDWALAFLLLLLVCVLACNLQVCCCVQPVQAWPHKAWPDDGRAFQTKIKTAHPDDPPVAWGIFMWGWHDRDSVQSKTKIWTDGTGVVVLFWPTWMKMWGWAGDPVRIIMIMIMIITHGDPVRVVCVVVDDCVSVVVSVVRSSVVSVVVVVVVVVVVD